Protein AF-A0A956HER8-F1 (afdb_monomer)

Sequence (335 aa):
MSTAMAKREAAAFMARVRHHAHAPGPVPEGRVEQLAYGLALPFLGLRVMLRDPELRSDAILPAACLLAWCALAASFASATGPIDALPLVGPVAGWLLRFFAAMIALAPIPSIVFVRHYARMAAKARNTLGLGPRAPYQRGLGAAFKEAVLKVSAIALGILPLVLLGELLPAVGKAIVGIVGAVWTLHWIAVEALDGARTLAPGDTVKASELREAAAARTVWFGRIYKVEVGGQWAPLLAPVRAFGRLVAWLGRSWSGELEVLEGRPPLAVGFALGVGVLLGIPGLNLLLRPAVTIAAANLLGQLERAEQPPALAEAAATEPDPLARPSEPPAREP

pLDDT: mean 87.26, std 11.37, range [45.44, 98.19]

Foldseek 3Di:
DDPVVVVVVVVVLVVLLVVLLPAQDFQDDDLSSLLSNLQNLLSNLVVLCVPDVVSVVLLVVLLVVQLVVLLVQLVPDDCPDPLNVPPPQPPVNSSVVSSVVSCVVCVVVSCLVCLQSLQVSLQVLCVSNVLDGFAGLDDDSVVSVVLSVLLVVLLCLLCVVLLVVLVVDPPRSVVSNVVVNVVSQLLSLQLVLLVSNDTHDVPDHNVNVQVVLLVVQDQQVSLVVLPDPDDDPCVVVSVVSNVSSVSSSVSCRSSSVSSCLCVVRVSNSNSNSVSLCVQLVDPPCNSSSSSSSNSSSSSVVSSVVVVPDDVVVVVVVVPPPDPPPPPDDDDDDDD

Mean predicted aligned error: 7.92 Å

Radius of gyration: 23.91 Å; Cα contacts (8 Å, |Δi|>4): 372; chains: 1; bounding box: 87×56×67 Å

Structure (mmCIF, N/CA/C/O backbone):
data_AF-A0A956HER8-F1
#
_entry.id   AF-A0A956HER8-F1
#
loop_
_atom_site.group_PDB
_atom_site.id
_atom_site.type_symbol
_atom_site.label_atom_id
_atom_site.label_alt_id
_atom_site.label_comp_id
_atom_site.label_asym_id
_atom_site.label_entity_id
_atom_site.label_seq_id
_atom_site.pdbx_PDB_ins_code
_atom_site.Cartn_x
_atom_site.Cartn_y
_atom_site.Cartn_z
_atom_site.occupancy
_atom_site.B_iso_or_equiv
_atom_site.auth_seq_id
_atom_site.auth_comp_id
_atom_site.auth_asym_id
_atom_site.auth_atom_id
_atom_site.pdbx_PDB_model_num
ATOM 1 N N . MET A 1 1 ? -4.246 -33.633 15.679 1.00 59.38 1 MET A N 1
ATOM 2 C CA . MET A 1 1 ? -5.241 -33.094 14.724 1.00 59.38 1 MET A CA 1
ATOM 3 C C . MET A 1 1 ? -5.053 -33.824 13.399 1.00 59.38 1 MET A C 1
ATOM 5 O O . MET A 1 1 ? -3.935 -33.838 12.904 1.00 59.38 1 MET A O 1
ATOM 9 N N . SER A 1 2 ? -6.068 -34.529 12.888 1.00 87.62 2 SER A N 1
ATOM 10 C CA . SER A 1 2 ? -5.921 -35.355 11.675 1.00 87.62 2 SER A CA 1
ATOM 11 C C . SER A 1 2 ? -5.724 -34.478 10.434 1.00 87.62 2 SER A C 1
ATOM 13 O O . SER A 1 2 ? -6.427 -33.481 10.269 1.00 87.62 2 SER A O 1
ATOM 15 N N . THR A 1 3 ? -4.825 -34.867 9.529 1.00 93.62 3 THR A N 1
ATOM 16 C CA . THR A 1 3 ? -4.579 -34.194 8.239 1.00 93.62 3 THR A CA 1
ATOM 17 C C . THR A 1 3 ? -5.870 -33.963 7.439 1.00 93.62 3 THR A C 1
ATOM 19 O O . THR A 1 3 ? -5.984 -32.980 6.709 1.00 93.62 3 THR A O 1
ATOM 22 N N . ALA A 1 4 ? -6.880 -34.824 7.603 1.00 92.62 4 ALA A N 1
ATOM 23 C CA . ALA A 1 4 ? -8.190 -34.660 6.972 1.00 92.62 4 ALA A CA 1
ATOM 24 C C . ALA A 1 4 ? -8.985 -33.459 7.520 1.00 92.62 4 ALA A C 1
ATOM 26 O O . ALA A 1 4 ? -9.651 -32.768 6.750 1.00 92.62 4 ALA A O 1
ATOM 27 N N . MET A 1 5 ? -8.896 -33.183 8.825 1.00 93.00 5 MET A N 1
ATOM 28 C CA . MET A 1 5 ? -9.559 -32.039 9.463 1.00 93.00 5 MET A CA 1
ATOM 29 C C . MET A 1 5 ? -8.941 -30.722 8.987 1.00 93.00 5 MET A C 1
ATOM 31 O O . MET A 1 5 ? -9.666 -29.852 8.513 1.00 93.00 5 MET A O 1
ATOM 35 N N . ALA A 1 6 ? -7.606 -30.633 8.975 1.00 92.81 6 ALA A N 1
ATOM 36 C CA . ALA A 1 6 ? -6.892 -29.454 8.478 1.00 92.81 6 ALA A CA 1
ATOM 37 C C . ALA A 1 6 ? -7.221 -29.149 7.003 1.00 92.81 6 ALA A C 1
ATOM 39 O O . ALA A 1 6 ? -7.451 -27.998 6.634 1.00 92.81 6 ALA A O 1
ATOM 40 N N . LYS A 1 7 ? -7.320 -30.183 6.151 1.00 94.56 7 LYS A N 1
ATOM 41 C CA . LYS A 1 7 ? -7.735 -30.017 4.747 1.00 94.56 7 LYS A CA 1
ATOM 42 C C . LYS A 1 7 ? -9.164 -29.479 4.614 1.00 94.56 7 LYS A C 1
ATOM 44 O O . LYS A 1 7 ? -9.404 -28.624 3.765 1.00 94.56 7 LYS A O 1
ATOM 49 N N . ARG A 1 8 ? -10.108 -29.956 5.437 1.00 95.69 8 ARG A N 1
ATOM 50 C CA . ARG A 1 8 ? -11.501 -29.472 5.433 1.00 95.69 8 ARG A CA 1
ATOM 51 C C . ARG A 1 8 ? -11.593 -28.010 5.867 1.00 95.69 8 ARG A C 1
ATOM 53 O O . ARG A 1 8 ? -12.282 -27.232 5.215 1.00 95.69 8 ARG A O 1
ATOM 60 N N . GLU A 1 9 ? -10.868 -27.627 6.914 1.00 94.62 9 GLU A N 1
ATOM 61 C CA . GLU A 1 9 ? -10.821 -26.241 7.395 1.00 94.62 9 GLU A CA 1
ATOM 62 C C . GLU A 1 9 ? -10.214 -25.293 6.358 1.00 94.62 9 GLU A C 1
ATOM 64 O O . GLU A 1 9 ? -10.782 -24.232 6.090 1.00 94.62 9 GLU A O 1
ATOM 69 N N . ALA A 1 10 ? -9.116 -25.699 5.715 1.00 94.25 10 ALA A N 1
ATOM 70 C CA . ALA A 1 10 ? -8.497 -24.935 4.637 1.00 94.25 10 ALA A CA 1
ATOM 71 C C . ALA A 1 10 ? -9.447 -24.767 3.438 1.00 94.25 10 ALA A C 1
ATOM 73 O O . ALA A 1 10 ? -9.595 -23.661 2.920 1.00 94.25 10 ALA A O 1
ATOM 74 N N . ALA A 1 11 ? -10.143 -25.832 3.026 1.00 96.06 11 ALA A N 1
ATOM 75 C CA . ALA A 1 11 ? -11.125 -25.764 1.943 1.00 96.06 11 ALA A CA 1
ATOM 76 C C . ALA A 1 11 ? -12.291 -24.820 2.281 1.00 96.06 11 ALA A C 1
ATOM 78 O O . ALA A 1 11 ? -12.675 -23.995 1.451 1.00 96.06 11 ALA A O 1
ATOM 79 N N . ALA A 1 12 ? -12.810 -24.884 3.512 1.00 96.12 12 ALA A N 1
ATOM 80 C CA . ALA A 1 12 ? -13.855 -23.980 3.984 1.00 96.12 12 ALA A CA 1
ATOM 81 C C . ALA A 1 12 ? -13.379 -22.518 4.020 1.00 96.12 12 ALA A C 1
ATOM 83 O O . ALA A 1 12 ? -14.112 -21.617 3.619 1.00 96.12 12 ALA A O 1
ATOM 84 N N . PHE A 1 13 ? -12.138 -22.270 4.447 1.00 95.69 13 PHE A N 1
ATOM 85 C CA . PHE A 1 13 ? -11.547 -20.932 4.426 1.00 95.69 13 PHE A CA 1
ATOM 86 C C . PHE A 1 13 ? -11.407 -20.390 3.000 1.00 95.69 13 PHE A C 1
ATOM 88 O O . PHE A 1 13 ? -11.826 -19.268 2.729 1.00 95.69 13 PHE A O 1
ATOM 95 N N . MET A 1 14 ? -10.914 -21.199 2.061 1.00 97.00 14 MET A N 1
ATOM 96 C CA . MET A 1 14 ? -10.799 -20.787 0.659 1.00 97.00 14 MET A CA 1
ATOM 97 C C . MET A 1 14 ? -12.159 -20.543 -0.003 1.00 97.00 14 MET A C 1
ATOM 99 O O . MET A 1 14 ? -12.272 -19.652 -0.846 1.00 97.00 14 MET A O 1
ATOM 103 N N . ALA A 1 15 ? -13.200 -21.284 0.387 1.00 95.44 15 ALA A N 1
ATOM 104 C CA . ALA A 1 15 ? -14.564 -21.023 -0.065 1.00 95.44 15 ALA A CA 1
ATOM 105 C C . ALA A 1 15 ? -15.062 -19.641 0.398 1.00 95.44 15 ALA A C 1
ATOM 107 O O . ALA A 1 15 ? -15.632 -18.909 -0.410 1.00 95.44 15 ALA A O 1
ATOM 108 N N . ARG A 1 16 ? -14.770 -19.245 1.647 1.00 94.94 16 ARG A N 1
ATOM 109 C CA . ARG A 1 16 ? -15.072 -17.897 2.167 1.00 94.94 16 ARG A CA 1
ATOM 110 C C . ARG A 1 16 ? -14.325 -16.799 1.413 1.00 94.94 16 ARG A C 1
ATOM 112 O O . ARG A 1 16 ? -14.939 -15.834 0.973 1.00 94.94 16 ARG A O 1
ATOM 119 N N . VAL A 1 17 ? -13.017 -16.968 1.197 1.00 95.44 17 VAL A N 1
ATOM 120 C CA . VAL A 1 17 ? -12.202 -16.010 0.424 1.00 95.44 17 VAL A CA 1
ATOM 121 C C . VAL A 1 17 ? -12.775 -15.832 -0.983 1.00 95.44 17 VAL A C 1
ATOM 123 O O . VAL A 1 17 ? -12.953 -14.712 -1.454 1.00 95.44 17 VAL A O 1
ATOM 126 N N . ARG A 1 18 ? -13.120 -16.938 -1.652 1.00 95.44 18 ARG A N 1
ATOM 127 C CA . ARG A 1 18 ? -13.735 -16.896 -2.981 1.00 95.44 18 ARG A CA 1
ATOM 128 C C . ARG A 1 18 ? -15.076 -16.161 -2.957 1.00 95.44 18 ARG A C 1
ATOM 130 O O . ARG A 1 18 ? -15.312 -15.340 -3.836 1.00 95.44 18 ARG A O 1
ATOM 137 N N . HIS A 1 19 ? -15.928 -16.436 -1.971 1.00 94.44 19 HIS A N 1
ATOM 138 C CA . HIS A 1 19 ? -17.225 -15.777 -1.818 1.00 94.44 19 HIS A CA 1
ATOM 139 C C . HIS A 1 19 ? -17.079 -14.248 -1.742 1.00 94.44 19 HIS A C 1
ATOM 141 O O . HIS A 1 19 ? -17.666 -13.542 -2.561 1.00 94.44 19 HIS A O 1
ATOM 147 N N . HIS A 1 20 ? -16.207 -13.747 -0.864 1.00 94.75 20 HIS A N 1
ATOM 148 C CA . HIS A 1 20 ? -15.952 -12.307 -0.709 1.00 94.75 20 HIS A CA 1
ATOM 149 C C . HIS A 1 20 ? -15.274 -11.662 -1.923 1.00 94.75 20 HIS A C 1
ATOM 151 O O . HIS A 1 20 ? -15.448 -10.474 -2.179 1.00 94.75 20 HIS A O 1
ATOM 157 N N . ALA A 1 21 ? -14.534 -12.431 -2.724 1.00 94.31 21 ALA A N 1
ATOM 158 C CA . ALA A 1 21 ? -13.934 -11.926 -3.959 1.00 94.31 21 ALA A CA 1
ATOM 159 C C . ALA A 1 21 ? -14.967 -11.731 -5.092 1.00 94.31 21 ALA A C 1
ATOM 161 O O . ALA A 1 21 ? -14.699 -11.028 -6.072 1.00 94.31 21 ALA A O 1
ATOM 162 N N . HIS A 1 22 ? -16.146 -12.362 -4.999 1.00 91.88 22 HIS A N 1
ATOM 163 C CA . HIS A 1 22 ? -17.157 -12.338 -6.058 1.00 91.88 22 HIS A CA 1
ATOM 164 C C . HIS A 1 22 ? -18.084 -11.128 -6.022 1.00 91.88 22 HIS A C 1
ATOM 166 O O . HIS A 1 22 ? -18.629 -10.780 -7.073 1.00 91.88 22 HIS A O 1
ATOM 172 N N . ALA A 1 23 ? -18.302 -10.498 -4.877 1.00 88.12 23 ALA A N 1
ATOM 173 C CA . ALA A 1 23 ? -19.179 -9.341 -4.784 1.00 88.12 23 ALA A CA 1
ATOM 174 C C . ALA A 1 23 ? -18.743 -8.435 -3.630 1.00 88.12 23 ALA A C 1
ATOM 176 O O . ALA A 1 23 ? -18.328 -8.948 -2.592 1.00 88.12 23 ALA A O 1
ATOM 177 N N . PRO A 1 24 ? -18.835 -7.103 -3.797 1.00 88.12 24 PRO A N 1
ATOM 178 C CA . PRO A 1 24 ? -18.678 -6.199 -2.670 1.00 88.12 24 PRO A CA 1
ATOM 179 C C . PRO A 1 24 ? -19.786 -6.478 -1.647 1.00 88.12 24 PRO A C 1
ATOM 181 O O . PRO A 1 24 ? -20.948 -6.654 -2.010 1.00 88.12 24 PRO A O 1
ATOM 184 N N . GLY A 1 25 ? -19.414 -6.511 -0.373 1.00 88.19 25 GLY A N 1
ATOM 185 C CA . GLY A 1 25 ? -20.321 -6.746 0.744 1.00 88.19 25 GLY A CA 1
ATOM 186 C C . GLY A 1 25 ? -19.876 -5.966 1.981 1.00 88.19 25 GLY A C 1
ATOM 187 O O . GLY A 1 25 ? -18.774 -5.408 1.981 1.00 88.19 25 GLY A O 1
ATOM 188 N N . PRO A 1 26 ? -20.726 -5.892 3.018 1.00 91.81 26 PRO A N 1
ATOM 189 C CA . PRO A 1 26 ? -20.364 -5.252 4.276 1.00 91.81 26 PRO A CA 1
ATOM 190 C C . PRO A 1 26 ? -19.208 -5.998 4.953 1.00 91.81 26 PRO A C 1
ATOM 192 O O . PRO A 1 26 ? -18.975 -7.181 4.698 1.00 91.81 26 PRO A O 1
ATOM 195 N N . VAL A 1 27 ? -18.489 -5.307 5.841 1.00 93.06 27 VAL A N 1
ATOM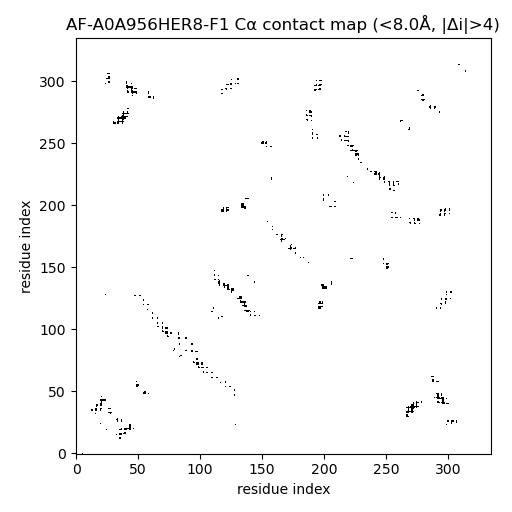 196 C CA . VAL A 1 27 ? -17.426 -5.938 6.633 1.00 93.06 27 VAL A CA 1
ATOM 197 C C . VAL A 1 27 ? -18.058 -6.979 7.563 1.00 93.06 27 VAL A C 1
ATOM 199 O O . VAL A 1 27 ? -18.911 -6.613 8.371 1.00 93.06 27 VAL A O 1
ATOM 202 N N . PRO A 1 28 ? -17.662 -8.259 7.476 1.00 93.88 28 PRO A N 1
ATOM 203 C CA . PRO A 1 28 ? -18.292 -9.301 8.268 1.00 93.88 28 PRO A CA 1
ATOM 204 C C . PRO A 1 28 ? -17.874 -9.252 9.741 1.00 93.88 28 PRO A C 1
ATOM 206 O O . PRO A 1 28 ? -16.806 -8.750 10.114 1.00 93.88 28 PRO A O 1
ATOM 209 N N . GLU A 1 29 ? -18.709 -9.853 10.583 1.00 92.00 29 GLU A N 1
ATOM 210 C CA . GLU A 1 29 ? -18.397 -10.100 11.985 1.00 92.00 29 GLU A CA 1
ATOM 211 C C . GLU A 1 29 ? -17.541 -11.364 12.159 1.00 92.00 29 GLU A C 1
ATOM 213 O O . GLU A 1 29 ? -17.602 -12.309 11.373 1.00 92.00 29 GLU A O 1
ATOM 218 N N . GLY A 1 30 ? -16.739 -11.398 13.224 1.00 94.25 30 GLY A N 1
ATOM 219 C CA . GLY A 1 30 ? -15.907 -12.552 13.570 1.00 94.25 30 GLY A CA 1
ATOM 220 C C . GLY A 1 30 ? -14.503 -12.531 12.955 1.00 94.25 30 GLY A C 1
ATOM 221 O O . GLY A 1 30 ? -14.272 -12.120 11.821 1.00 94.25 30 GLY A O 1
ATOM 222 N N . ARG A 1 31 ? -13.517 -13.007 13.727 1.00 96.38 31 ARG A N 1
ATOM 223 C CA . ARG A 1 31 ? -12.087 -12.873 13.384 1.00 96.38 31 ARG A CA 1
ATOM 224 C C . ARG A 1 31 ? -11.692 -13.622 12.108 1.00 96.38 31 ARG A C 1
ATOM 226 O O . ARG A 1 31 ? -10.945 -13.091 11.294 1.00 96.38 31 ARG A O 1
ATOM 233 N N . VAL A 1 32 ? -12.174 -14.855 11.940 1.00 96.38 32 VAL A N 1
ATOM 234 C CA . VAL A 1 32 ? -11.840 -15.695 10.773 1.00 96.38 32 VAL A CA 1
ATOM 235 C C . VAL A 1 32 ? -12.489 -15.152 9.502 1.00 96.38 32 VAL A C 1
ATOM 237 O O . VAL A 1 32 ? -11.859 -15.156 8.447 1.00 96.38 32 VAL A O 1
ATOM 240 N N . GLU A 1 33 ? -13.720 -14.652 9.611 1.00 96.00 33 GLU A N 1
ATOM 241 C CA . GLU A 1 33 ? -14.447 -14.074 8.482 1.00 96.00 33 GLU A CA 1
ATOM 242 C C . GLU A 1 33 ? -13.808 -12.758 8.037 1.00 96.00 33 GLU A C 1
ATOM 244 O O . GLU A 1 33 ? -13.566 -12.566 6.852 1.00 96.00 33 GLU A O 1
ATOM 249 N N . GLN A 1 34 ? -13.418 -11.899 8.985 1.00 96.69 34 GLN A N 1
ATOM 250 C CA . GLN A 1 34 ? -12.659 -10.678 8.706 1.00 96.69 34 GLN A CA 1
ATOM 251 C C . GLN A 1 34 ? -11.316 -10.962 8.032 1.00 96.69 34 GLN A C 1
ATOM 253 O O . GLN A 1 34 ? -10.951 -10.264 7.088 1.00 96.69 34 GLN A O 1
ATOM 258 N N . LEU A 1 35 ? -10.597 -11.998 8.477 1.00 98.00 35 LEU A N 1
ATOM 259 C CA . LEU A 1 35 ? -9.355 -12.430 7.837 1.00 98.00 35 LEU A CA 1
ATOM 260 C C . LEU A 1 35 ? -9.599 -12.875 6.387 1.00 98.00 35 LEU A C 1
ATOM 262 O O . LEU A 1 35 ? -8.878 -12.447 5.485 1.00 98.00 35 LEU A O 1
ATOM 266 N N . ALA A 1 36 ? -10.617 -13.708 6.152 1.00 97.69 36 ALA A N 1
ATOM 267 C CA . ALA A 1 36 ? -10.972 -14.188 4.816 1.00 97.69 36 ALA A CA 1
ATOM 268 C C . ALA A 1 36 ? -11.437 -13.047 3.898 1.00 97.69 36 ALA A C 1
ATOM 270 O O . ALA A 1 36 ? -11.021 -12.978 2.743 1.00 97.69 36 ALA A O 1
ATOM 271 N N . TYR A 1 37 ? -12.260 -12.138 4.422 1.00 97.75 37 TYR A N 1
ATOM 272 C CA . TYR A 1 37 ? -12.735 -10.950 3.723 1.00 97.75 37 TYR A CA 1
ATOM 273 C C . TYR A 1 37 ? -11.572 -10.029 3.351 1.00 97.75 37 TYR A C 1
ATOM 275 O O . TYR A 1 37 ? -11.422 -9.681 2.183 1.00 97.75 37 TYR A O 1
ATOM 283 N N . GLY A 1 38 ? -10.685 -9.718 4.303 1.00 97.50 38 GLY A N 1
ATOM 284 C CA . GLY A 1 38 ? -9.470 -8.947 4.047 1.00 97.50 38 GLY A CA 1
ATOM 285 C C . GLY A 1 38 ? -8.634 -9.561 2.925 1.00 97.50 38 GLY A C 1
ATOM 286 O O . GLY A 1 38 ? -8.288 -8.875 1.967 1.00 97.50 38 GLY A O 1
ATOM 287 N N . LEU A 1 39 ? -8.384 -10.871 2.998 1.00 98.06 39 LEU A N 1
ATOM 288 C CA . LEU A 1 39 ? -7.618 -11.609 1.991 1.00 98.06 39 LEU A CA 1
ATOM 289 C C . LEU A 1 39 ? -8.267 -11.572 0.600 1.00 98.06 39 LEU A C 1
ATOM 291 O O . LEU A 1 39 ? -7.561 -11.556 -0.406 1.00 98.06 39 LEU A O 1
ATOM 295 N N . ALA A 1 40 ? -9.597 -11.538 0.535 1.00 97.88 40 ALA A N 1
ATOM 296 C CA . ALA A 1 40 ? -10.362 -11.520 -0.707 1.00 97.88 40 ALA A CA 1
ATOM 297 C C . ALA A 1 40 ? -10.402 -10.149 -1.400 1.00 97.88 40 ALA A C 1
ATOM 299 O O . ALA A 1 40 ? -10.513 -10.085 -2.627 1.00 97.88 40 ALA A O 1
ATOM 300 N N . LEU A 1 41 ? -10.308 -9.054 -0.641 1.00 97.75 41 LEU A N 1
ATOM 301 C CA . LEU A 1 41 ? -10.501 -7.691 -1.144 1.00 97.75 41 LEU A CA 1
ATOM 302 C C . LEU A 1 41 ? -9.606 -7.325 -2.344 1.00 97.75 41 LEU A C 1
ATOM 304 O O . LEU A 1 41 ? -10.136 -6.784 -3.316 1.00 97.75 41 LEU A O 1
ATOM 308 N N . PRO A 1 42 ? -8.293 -7.622 -2.365 1.00 97.75 42 PRO A N 1
ATOM 309 C CA . PRO A 1 42 ? -7.445 -7.315 -3.523 1.00 97.75 42 PRO A CA 1
ATOM 310 C C . PRO A 1 42 ? -7.880 -8.049 -4.798 1.00 97.75 42 PRO A C 1
ATOM 312 O O . PRO A 1 42 ? -7.817 -7.485 -5.891 1.00 97.75 42 PRO A O 1
ATOM 315 N N . PHE A 1 43 ? -8.403 -9.272 -4.668 1.00 97.38 43 PHE A N 1
ATOM 316 C CA . PHE A 1 43 ? -8.960 -10.027 -5.793 1.00 97.38 43 PHE A CA 1
ATOM 317 C C . PHE A 1 43 ? -10.298 -9.452 -6.265 1.00 97.38 43 PHE A C 1
ATOM 319 O O . PHE A 1 43 ? -10.541 -9.390 -7.472 1.00 97.38 43 PHE A O 1
ATOM 326 N N . LEU A 1 44 ? -11.144 -8.978 -5.341 1.00 97.06 44 LEU A N 1
ATOM 327 C CA . LEU A 1 44 ? -12.344 -8.213 -5.686 1.00 97.06 44 LEU A CA 1
ATOM 328 C C . LEU A 1 44 ? -11.967 -6.951 -6.474 1.00 97.06 44 LEU A C 1
ATOM 330 O O . LEU A 1 44 ? -12.537 -6.708 -7.538 1.00 97.06 44 LEU A O 1
ATOM 334 N N . GLY A 1 45 ? -10.985 -6.184 -5.990 1.00 97.12 45 GLY A N 1
ATOM 335 C CA . GLY A 1 45 ? -10.489 -4.977 -6.651 1.00 97.12 45 GLY A CA 1
ATOM 336 C C . GLY A 1 45 ? -9.963 -5.258 -8.057 1.00 97.12 45 GLY A C 1
ATOM 337 O O . GLY A 1 45 ? -10.340 -4.567 -9.002 1.00 97.12 45 GLY A O 1
ATOM 338 N N . LEU A 1 46 ? -9.192 -6.337 -8.226 1.00 97.00 46 LEU A N 1
ATOM 339 C CA . LEU A 1 46 ? -8.734 -6.802 -9.538 1.00 97.00 46 LEU A CA 1
ATOM 340 C C . LEU A 1 46 ? -9.914 -7.133 -10.453 1.00 97.00 46 LEU A C 1
ATOM 342 O O . LEU A 1 46 ? -9.944 -6.724 -11.611 1.00 97.00 46 LEU A O 1
ATOM 346 N N . ARG A 1 47 ? -10.915 -7.851 -9.944 1.00 97.06 47 ARG A N 1
ATOM 347 C CA . ARG A 1 47 ? -12.085 -8.229 -10.736 1.00 97.06 47 ARG A CA 1
ATOM 348 C C . ARG A 1 47 ? -12.892 -7.013 -11.182 1.00 97.06 47 ARG A C 1
ATOM 350 O O . ARG A 1 47 ? -13.341 -6.981 -12.324 1.00 97.06 47 ARG A O 1
ATOM 357 N N . VAL A 1 48 ? -13.095 -6.043 -10.294 1.00 96.56 48 VAL A N 1
ATOM 358 C CA . VAL A 1 48 ? -13.793 -4.788 -10.607 1.00 96.56 48 VAL A CA 1
ATOM 359 C C . VAL A 1 48 ? -13.017 -4.016 -11.670 1.00 96.56 48 VAL A C 1
ATOM 361 O O . VAL A 1 48 ? -13.594 -3.673 -12.695 1.00 96.56 48 VAL A O 1
ATOM 364 N N . MET A 1 49 ? -11.701 -3.865 -11.495 1.00 96.75 49 MET A N 1
ATOM 365 C CA . MET A 1 49 ? -10.817 -3.231 -12.476 1.00 96.75 49 MET A CA 1
ATOM 366 C C . MET A 1 49 ? -10.893 -3.889 -13.856 1.00 96.75 49 MET A C 1
ATOM 368 O O . MET A 1 49 ? -10.885 -3.199 -14.864 1.00 96.75 49 MET A O 1
ATOM 372 N N . LEU A 1 50 ? -10.947 -5.222 -13.927 1.00 96.38 50 LEU A N 1
ATOM 373 C CA . LEU A 1 50 ? -10.991 -5.940 -15.204 1.00 96.38 50 LEU A CA 1
ATOM 374 C C . LEU A 1 50 ? -12.356 -5.859 -15.900 1.00 96.38 50 LEU A C 1
ATOM 376 O O . LEU A 1 50 ? -12.411 -5.944 -17.129 1.00 96.38 50 LEU A O 1
ATOM 380 N N . ARG A 1 51 ? -13.442 -5.736 -15.126 1.00 96.75 51 ARG A N 1
ATOM 381 C CA . ARG A 1 51 ? -14.821 -5.668 -15.631 1.00 96.75 51 ARG A CA 1
ATOM 382 C C . ARG A 1 51 ? -15.219 -4.271 -16.079 1.00 96.75 51 ARG A C 1
ATOM 384 O O . ARG A 1 51 ? -15.971 -4.153 -17.040 1.00 96.75 51 ARG A O 1
ATOM 391 N N . ASP A 1 52 ? -14.729 -3.250 -15.393 1.00 97.00 52 ASP A N 1
ATOM 392 C CA . ASP A 1 52 ? -15.007 -1.863 -15.728 1.00 97.00 52 ASP A CA 1
ATOM 393 C C . ASP A 1 52 ? -13.969 -1.363 -16.756 1.00 97.00 52 ASP A C 1
ATOM 395 O O . ASP A 1 52 ? -12.784 -1.242 -16.429 1.00 97.00 52 ASP A O 1
ATOM 399 N N . PRO A 1 53 ? -14.366 -1.103 -18.018 1.00 95.94 53 PRO A N 1
ATOM 400 C CA . PRO A 1 53 ? -13.426 -0.717 -19.074 1.00 95.94 53 PRO A CA 1
ATOM 401 C C . PRO A 1 53 ? -12.728 0.613 -18.780 1.00 95.94 53 PRO A C 1
ATOM 403 O O . PRO A 1 53 ? -11.610 0.844 -19.240 1.00 95.94 53 PRO A O 1
ATOM 406 N N . GLU A 1 54 ? -13.389 1.454 -18.004 1.00 95.25 54 GLU A N 1
ATOM 407 C CA . GLU A 1 54 ? -13.040 2.819 -17.688 1.00 95.25 54 GLU A CA 1
ATOM 408 C C . GLU A 1 54 ? -12.011 2.861 -16.541 1.00 95.25 54 GLU A C 1
ATOM 410 O O . GLU A 1 54 ? -11.018 3.585 -16.619 1.00 95.25 54 GLU A O 1
ATOM 415 N N . LEU A 1 55 ? -12.177 2.028 -15.508 1.00 95.94 55 LEU A N 1
ATOM 416 C CA . LEU A 1 55 ? -11.140 1.780 -14.496 1.00 95.94 55 LEU A CA 1
ATOM 417 C C . LEU A 1 55 ? -9.940 1.039 -15.089 1.00 95.94 55 LEU A C 1
ATOM 419 O O . LEU A 1 55 ? -8.800 1.312 -14.718 1.00 95.94 55 LEU A O 1
ATOM 423 N N . ARG A 1 56 ? -10.173 0.117 -16.028 1.00 96.56 56 ARG A N 1
ATOM 424 C CA . ARG A 1 56 ? -9.100 -0.611 -16.713 1.00 96.56 56 ARG A CA 1
ATOM 425 C C . ARG A 1 56 ? -8.196 0.323 -17.511 1.00 96.56 56 ARG A C 1
ATOM 427 O O . ARG A 1 56 ? -6.977 0.191 -17.427 1.00 96.56 56 ARG A O 1
ATOM 434 N N . SER A 1 57 ? -8.764 1.257 -18.276 1.00 94.94 57 SER A N 1
ATOM 435 C CA . SER A 1 57 ? -7.969 2.252 -19.006 1.00 94.94 57 SER A CA 1
ATOM 436 C C . SER A 1 57 ? -7.174 3.143 -18.056 1.00 94.94 57 SER A C 1
ATOM 438 O O . SER A 1 57 ? -5.988 3.380 -18.291 1.00 94.94 57 SER A O 1
ATOM 440 N N . ASP A 1 58 ? -7.791 3.561 -16.946 1.00 94.19 58 ASP A N 1
ATOM 441 C CA . ASP A 1 58 ? -7.122 4.367 -15.924 1.00 94.19 58 ASP A CA 1
ATOM 442 C C . ASP A 1 58 ? -5.971 3.591 -15.256 1.00 94.19 58 ASP A C 1
ATOM 444 O O . ASP A 1 58 ? -4.917 4.164 -14.986 1.00 94.19 58 ASP A O 1
ATOM 448 N N . ALA A 1 59 ? -6.120 2.283 -15.047 1.00 93.94 59 ALA A N 1
ATOM 449 C CA . ALA A 1 59 ? -5.093 1.429 -14.456 1.00 93.94 59 ALA A CA 1
ATOM 450 C C . ALA A 1 59 ? -3.888 1.181 -15.382 1.00 93.94 59 ALA A C 1
ATOM 452 O O . ALA A 1 59 ? -2.746 1.148 -14.919 1.00 93.94 59 ALA A O 1
ATOM 453 N N . ILE A 1 60 ? -4.122 0.999 -16.687 1.00 94.69 60 ILE A N 1
ATOM 454 C CA . ILE A 1 60 ? -3.067 0.655 -17.655 1.00 94.69 60 ILE A CA 1
ATOM 455 C C . ILE A 1 60 ? -2.135 1.841 -17.914 1.00 94.69 60 ILE A C 1
ATOM 457 O O . ILE A 1 60 ? -0.931 1.640 -18.073 1.00 94.69 60 ILE A O 1
ATOM 461 N N . LEU A 1 61 ? -2.662 3.067 -17.942 1.00 93.69 61 LEU A N 1
ATOM 462 C CA . LEU A 1 61 ? -1.910 4.245 -18.374 1.00 93.69 61 LEU A CA 1
ATOM 463 C C . LEU A 1 61 ? -0.615 4.487 -17.561 1.00 93.69 61 LEU A C 1
ATOM 465 O O . LEU A 1 61 ? 0.449 4.554 -18.181 1.00 93.69 61 LEU A O 1
ATOM 469 N N . PRO A 1 62 ? -0.625 4.564 -16.212 1.00 92.19 62 PRO A N 1
ATOM 470 C CA . PRO A 1 62 ? 0.606 4.760 -15.440 1.00 92.19 62 PRO A CA 1
ATOM 471 C C . PRO A 1 62 ? 1.629 3.636 -15.638 1.00 92.19 62 PRO A C 1
ATOM 473 O O . PRO A 1 62 ? 2.830 3.896 -15.729 1.00 92.19 62 PRO A O 1
ATOM 476 N N . ALA A 1 63 ? 1.155 2.390 -15.724 1.00 92.38 63 ALA A N 1
ATOM 477 C CA . ALA A 1 63 ? 2.012 1.229 -15.921 1.00 92.38 63 ALA A CA 1
ATOM 478 C C . ALA A 1 63 ? 2.666 1.249 -17.309 1.00 92.38 63 ALA A C 1
ATOM 480 O O . ALA A 1 63 ? 3.877 1.071 -17.410 1.00 92.38 63 ALA A O 1
ATOM 481 N N . ALA A 1 64 ? 1.899 1.535 -18.363 1.00 93.25 64 ALA A N 1
ATOM 482 C CA . ALA A 1 64 ? 2.408 1.655 -19.725 1.00 93.25 64 ALA A CA 1
ATOM 483 C C . ALA A 1 64 ? 3.458 2.771 -19.843 1.00 93.25 64 ALA A C 1
ATOM 485 O O . ALA A 1 64 ? 4.528 2.542 -20.407 1.00 93.25 64 ALA A O 1
ATOM 486 N N . CYS A 1 65 ? 3.201 3.943 -19.252 1.00 94.00 65 CYS A N 1
ATOM 487 C CA . CYS A 1 65 ? 4.158 5.050 -19.231 1.00 94.00 65 CYS A CA 1
ATOM 488 C C . CYS A 1 65 ? 5.471 4.670 -18.534 1.00 94.00 65 CYS A C 1
ATOM 490 O O . CYS A 1 65 ? 6.547 4.967 -19.051 1.00 94.00 65 CYS A O 1
ATOM 492 N N . LEU A 1 66 ? 5.402 3.993 -17.381 1.00 91.62 66 LEU A N 1
ATOM 493 C CA . LEU A 1 66 ? 6.604 3.552 -16.676 1.00 91.62 66 LEU A CA 1
ATOM 494 C C . LEU A 1 66 ? 7.377 2.505 -17.480 1.00 91.62 66 LEU A C 1
ATOM 496 O O . LEU A 1 66 ? 8.588 2.636 -17.625 1.00 91.62 66 LEU A O 1
ATOM 500 N N . LEU A 1 67 ? 6.694 1.491 -18.020 1.00 92.62 67 LEU A N 1
ATOM 501 C CA . LEU A 1 67 ? 7.326 0.446 -18.828 1.00 92.62 67 LEU A CA 1
ATOM 502 C C . LEU A 1 67 ? 8.019 1.047 -20.056 1.00 92.62 67 LEU A C 1
ATOM 504 O O . LEU A 1 67 ? 9.156 0.683 -20.347 1.00 92.62 67 LEU A O 1
ATOM 508 N N . ALA A 1 68 ? 7.386 2.011 -20.728 1.00 94.56 68 ALA A N 1
ATOM 509 C CA . ALA A 1 68 ? 8.002 2.737 -21.834 1.00 94.56 68 ALA A CA 1
ATOM 510 C C . ALA A 1 68 ? 9.266 3.488 -21.383 1.00 94.56 68 ALA A C 1
ATOM 512 O O . ALA A 1 68 ? 10.303 3.397 -22.037 1.00 94.56 68 ALA A O 1
ATOM 513 N N . TRP A 1 69 ? 9.221 4.170 -20.236 1.00 93.94 69 TRP A N 1
ATOM 514 C CA . TRP A 1 69 ? 10.382 4.892 -19.712 1.00 93.94 69 TRP A CA 1
ATOM 515 C C . TRP A 1 69 ? 11.529 3.959 -19.305 1.00 93.94 69 TRP A C 1
ATOM 517 O O . TRP A 1 69 ? 12.685 4.231 -19.619 1.00 93.94 69 TRP A O 1
ATOM 527 N N . CYS A 1 70 ? 11.224 2.824 -18.673 1.00 93.38 70 CYS A N 1
ATOM 528 C CA . CYS A 1 70 ? 12.210 1.796 -18.345 1.00 93.38 70 CYS A CA 1
ATOM 529 C C . CYS A 1 70 ? 12.839 1.191 -19.608 1.00 93.38 70 CYS A C 1
ATOM 531 O O . CYS A 1 70 ? 14.049 0.976 -19.640 1.00 93.38 70 CYS A O 1
ATOM 533 N N . ALA A 1 71 ? 12.046 0.954 -20.659 1.00 94.44 71 ALA A N 1
ATOM 534 C CA . ALA A 1 71 ? 12.535 0.452 -21.943 1.00 94.44 71 ALA A CA 1
ATOM 535 C C . ALA A 1 71 ? 13.466 1.459 -22.628 1.00 94.44 71 ALA A C 1
ATOM 537 O O . ALA A 1 71 ? 14.528 1.076 -23.124 1.00 94.44 71 ALA A O 1
ATOM 538 N N . LEU A 1 72 ? 13.116 2.748 -22.605 1.00 94.94 72 LEU A N 1
ATOM 539 C CA . LEU A 1 72 ? 13.981 3.818 -23.101 1.00 94.94 72 LEU A CA 1
ATOM 540 C C . LEU A 1 72 ? 15.284 3.881 -22.294 1.00 94.94 72 LEU A C 1
ATOM 542 O O . LEU A 1 72 ? 16.362 3.808 -22.878 1.00 94.94 72 LEU A O 1
ATOM 546 N N . ALA A 1 73 ? 15.206 3.920 -20.962 1.00 92.38 73 ALA A N 1
ATOM 547 C CA . ALA A 1 73 ? 16.380 3.956 -20.089 1.00 92.38 73 ALA A CA 1
ATOM 548 C C . ALA A 1 73 ? 17.324 2.764 -20.327 1.00 92.38 73 ALA A C 1
ATOM 550 O O . ALA A 1 73 ? 18.533 2.949 -20.433 1.00 92.38 73 ALA A O 1
ATOM 551 N N . ALA A 1 74 ? 16.783 1.553 -20.481 1.00 92.56 74 ALA A N 1
ATOM 552 C CA . ALA A 1 74 ? 17.567 0.353 -20.772 1.00 92.56 74 ALA A CA 1
ATOM 553 C C . ALA A 1 74 ? 18.242 0.378 -22.152 1.00 92.56 74 ALA A C 1
ATOM 555 O O . ALA A 1 74 ? 19.299 -0.232 -22.324 1.00 92.56 74 ALA A O 1
ATOM 556 N N . SER A 1 75 ? 17.633 1.074 -23.117 1.00 93.25 75 SER A N 1
ATOM 557 C CA . SER A 1 75 ? 18.140 1.211 -24.488 1.00 93.25 75 SER A CA 1
ATOM 558 C C . SER A 1 75 ? 19.242 2.266 -24.607 1.00 93.25 75 SER A C 1
ATOM 560 O O . SER A 1 75 ? 20.124 2.121 -25.447 1.00 93.25 75 SER A O 1
ATOM 562 N N . PHE A 1 76 ? 19.217 3.300 -23.760 1.00 90.94 76 PHE A N 1
ATOM 563 C CA . PHE A 1 76 ? 20.239 4.356 -23.725 1.00 90.94 76 PHE A CA 1
ATOM 564 C C . PHE A 1 76 ? 21.342 4.125 -22.688 1.00 90.94 76 PHE A C 1
ATOM 566 O O . PHE A 1 76 ? 22.350 4.829 -22.696 1.00 90.94 76 PHE A O 1
ATOM 573 N N . ALA A 1 77 ? 21.171 3.164 -21.783 1.00 86.31 77 ALA A N 1
ATOM 574 C CA . ALA A 1 77 ? 22.186 2.828 -20.799 1.00 86.31 77 ALA A CA 1
ATOM 575 C C . ALA A 1 77 ? 23.417 2.204 -21.479 1.00 86.31 77 ALA A C 1
ATOM 577 O O . ALA A 1 77 ? 23.330 1.162 -22.131 1.00 86.31 77 ALA A O 1
ATOM 578 N N . SER A 1 78 ? 24.568 2.856 -21.309 1.00 75.75 78 SER A N 1
ATOM 579 C CA . SER A 1 78 ? 25.855 2.425 -21.855 1.00 75.75 78 SER A CA 1
ATOM 580 C C . SER A 1 78 ? 26.212 1.009 -21.398 1.00 75.75 78 SER A C 1
ATOM 582 O O . SER A 1 78 ? 26.080 0.684 -20.218 1.00 75.75 78 SER A O 1
ATOM 584 N N . ALA A 1 79 ? 26.730 0.187 -22.316 1.00 67.50 79 ALA A N 1
ATOM 585 C CA . ALA A 1 79 ? 27.115 -1.209 -22.076 1.00 67.50 79 ALA A CA 1
ATOM 586 C C . ALA A 1 79 ? 28.432 -1.370 -21.279 1.00 67.50 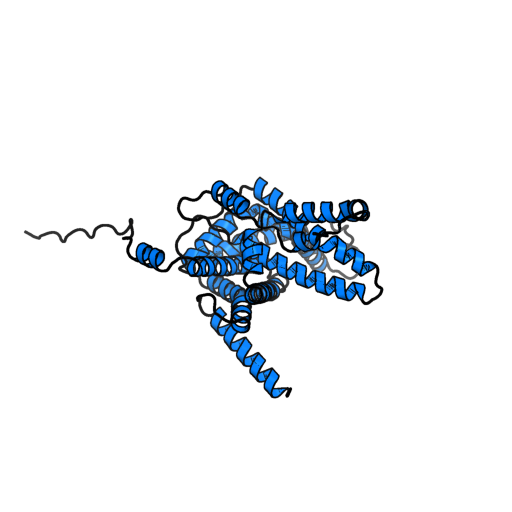79 ALA A C 1
ATOM 588 O O . ALA A 1 79 ? 29.241 -2.250 -21.558 1.00 67.50 79 ALA A O 1
ATOM 589 N N . THR A 1 80 ? 28.694 -0.472 -20.330 1.00 65.44 80 THR A N 1
ATOM 590 C CA . THR A 1 80 ? 29.925 -0.426 -19.523 1.00 65.44 80 THR A CA 1
ATOM 591 C C . THR A 1 80 ? 29.666 -0.723 -18.045 1.00 65.44 80 THR A C 1
ATOM 593 O O . THR A 1 80 ? 30.534 -0.506 -17.201 1.00 65.44 80 THR A O 1
ATOM 596 N N . GLY A 1 81 ? 28.463 -1.198 -17.708 1.00 69.00 81 GLY A N 1
ATOM 597 C CA . GLY A 1 81 ? 28.067 -1.479 -16.334 1.00 69.00 81 GLY A CA 1
ATOM 598 C C . GLY A 1 81 ? 28.513 -2.861 -15.834 1.00 69.00 81 GLY A C 1
ATOM 599 O O . GLY A 1 81 ? 28.792 -3.758 -16.627 1.00 69.00 81 GLY A O 1
ATOM 600 N N . PRO A 1 82 ? 28.488 -3.092 -14.508 1.00 69.88 82 PRO A N 1
ATOM 601 C CA . PRO A 1 82 ? 28.801 -4.393 -13.903 1.00 69.88 82 PRO A CA 1
ATOM 602 C C . PRO A 1 82 ? 27.878 -5.530 -14.377 1.00 69.88 82 PRO A C 1
ATOM 604 O O . PRO A 1 82 ? 28.254 -6.694 -14.308 1.00 69.88 82 PRO A O 1
ATOM 607 N N . ILE A 1 83 ? 26.688 -5.194 -14.887 1.00 69.00 83 ILE A N 1
ATOM 608 C CA . ILE A 1 83 ? 25.736 -6.137 -15.494 1.00 69.00 83 ILE A CA 1
ATOM 609 C C . ILE A 1 83 ? 26.280 -6.703 -16.817 1.00 69.00 83 ILE A C 1
ATOM 611 O O . ILE A 1 83 ? 26.092 -7.883 -17.100 1.00 69.00 83 ILE A O 1
ATOM 615 N N . ASP A 1 84 ? 26.980 -5.879 -17.600 1.00 67.06 84 ASP A N 1
ATOM 616 C CA . ASP A 1 84 ? 27.547 -6.243 -18.905 1.00 67.06 84 ASP A CA 1
ATOM 617 C C . ASP A 1 84 ? 28.911 -6.940 -18.782 1.00 67.06 84 ASP A C 1
ATOM 619 O O . ASP A 1 84 ? 29.385 -7.565 -19.725 1.00 67.06 84 ASP A O 1
ATOM 623 N N . ALA A 1 85 ? 29.529 -6.880 -17.598 1.00 69.38 85 ALA A N 1
ATOM 624 C CA . ALA A 1 85 ? 30.770 -7.583 -17.289 1.00 69.38 85 ALA A CA 1
ATOM 625 C C . ALA A 1 85 ? 30.574 -9.097 -17.070 1.00 69.38 85 ALA A C 1
ATOM 627 O O . ALA A 1 85 ? 31.560 -9.819 -16.926 1.00 69.38 85 ALA A O 1
ATOM 628 N N . LEU A 1 86 ? 29.329 -9.596 -17.034 1.00 77.25 86 LEU A N 1
ATOM 629 C CA . LEU A 1 86 ? 29.064 -11.031 -16.962 1.00 77.25 86 LEU A CA 1
ATOM 630 C C . LEU A 1 86 ? 29.296 -11.688 -18.339 1.00 77.25 86 LEU A C 1
ATOM 632 O O . LEU A 1 86 ? 28.498 -11.479 -19.255 1.00 77.25 86 LEU A O 1
ATOM 636 N N . PRO A 1 87 ? 30.309 -12.564 -18.487 1.00 62.84 87 PRO A N 1
ATOM 637 C CA . PRO A 1 87 ? 30.757 -13.097 -19.782 1.00 62.84 87 PRO A CA 1
ATOM 638 C C . PRO A 1 87 ? 29.762 -14.046 -20.482 1.00 62.84 87 PRO A C 1
ATOM 640 O O . PRO A 1 87 ? 30.053 -14.551 -21.561 1.00 62.84 87 PRO A O 1
ATOM 643 N N . LEU A 1 88 ? 28.593 -14.305 -19.885 1.00 71.62 88 LEU A N 1
ATOM 644 C CA . LEU A 1 88 ? 27.569 -15.243 -20.369 1.00 71.62 88 LEU A CA 1
ATOM 645 C C . LEU A 1 88 ? 26.251 -14.563 -20.782 1.00 71.62 88 LEU A C 1
ATOM 647 O O . LEU A 1 88 ? 25.296 -15.242 -21.158 1.00 71.62 88 LEU A O 1
ATOM 651 N N . VAL A 1 89 ? 26.160 -13.234 -20.695 1.00 77.31 89 VAL A N 1
ATOM 652 C CA . VAL A 1 89 ? 24.905 -12.506 -20.907 1.00 77.31 89 VAL A CA 1
ATOM 653 C C . VAL A 1 89 ? 24.880 -11.935 -22.326 1.00 77.31 89 VAL A C 1
ATOM 655 O O . VAL A 1 89 ? 25.549 -10.955 -22.631 1.00 77.31 89 VAL A O 1
ATOM 658 N N . GLY A 1 90 ? 24.096 -12.553 -23.215 1.00 83.44 90 GLY A N 1
ATOM 659 C CA . GLY A 1 90 ? 23.868 -12.021 -24.563 1.00 83.44 90 GL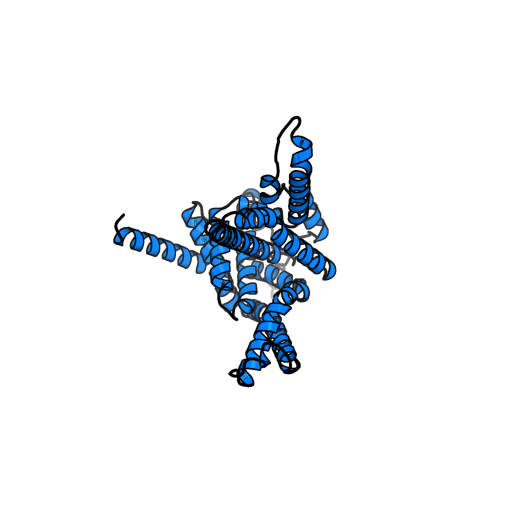Y A CA 1
ATOM 660 C C . GLY A 1 90 ? 23.189 -10.637 -24.551 1.00 83.44 90 GLY A C 1
ATOM 661 O O . GLY A 1 90 ? 22.598 -10.244 -23.542 1.00 83.44 90 GLY A O 1
ATOM 662 N N . PRO A 1 91 ? 23.188 -9.903 -25.680 1.00 84.06 91 PRO A N 1
ATOM 663 C CA . PRO A 1 91 ? 22.730 -8.508 -25.742 1.00 84.06 91 PRO A CA 1
ATOM 664 C C . PRO A 1 91 ? 21.278 -8.313 -25.272 1.00 84.06 91 PRO A C 1
ATOM 666 O O . PRO A 1 91 ? 20.968 -7.340 -24.586 1.00 84.06 91 PRO A O 1
ATOM 669 N N . VAL A 1 92 ? 20.395 -9.269 -25.581 1.00 88.19 92 VAL A N 1
ATOM 670 C CA . VAL A 1 92 ? 18.988 -9.252 -25.144 1.00 88.19 92 VAL A CA 1
ATOM 671 C C . VAL A 1 92 ? 18.871 -9.418 -23.629 1.00 88.19 92 VAL A C 1
ATOM 673 O O . VAL A 1 92 ? 18.118 -8.695 -22.981 1.00 88.19 92 VAL A O 1
ATOM 676 N N . ALA A 1 93 ? 19.633 -10.345 -23.047 1.00 88.56 93 ALA A N 1
ATOM 677 C CA . ALA A 1 93 ? 19.619 -10.580 -21.608 1.00 88.56 93 ALA A CA 1
ATOM 678 C C . ALA A 1 93 ? 20.203 -9.379 -20.841 1.00 88.56 93 ALA A C 1
ATOM 680 O O . ALA A 1 93 ? 19.643 -8.984 -19.820 1.00 88.56 93 ALA A O 1
ATOM 681 N N . GLY A 1 94 ? 21.249 -8.734 -21.370 1.00 86.94 94 GLY A N 1
ATOM 682 C CA . GLY A 1 94 ? 21.818 -7.511 -20.795 1.00 86.94 94 GLY A CA 1
ATOM 683 C C . GLY A 1 94 ? 20.819 -6.352 -20.813 1.00 86.94 94 GLY A C 1
ATOM 684 O O . GLY A 1 94 ? 20.621 -5.681 -19.800 1.00 86.94 94 GLY A O 1
ATOM 685 N N . TRP A 1 95 ? 20.102 -6.170 -21.928 1.00 90.81 95 TRP A N 1
ATOM 686 C CA . TRP A 1 95 ? 19.017 -5.189 -22.015 1.00 90.81 95 TRP A CA 1
ATOM 687 C C . TRP A 1 95 ? 17.891 -5.475 -21.014 1.00 90.81 95 TRP A C 1
ATOM 689 O O . TRP A 1 95 ? 17.468 -4.562 -20.309 1.00 90.81 95 TRP A O 1
ATOM 699 N N . LEU A 1 96 ? 17.450 -6.733 -20.886 1.00 91.00 96 LEU A N 1
ATOM 700 C CA . LEU A 1 96 ? 16.418 -7.123 -19.917 1.00 91.00 96 LEU A CA 1
ATOM 701 C C . LEU A 1 96 ? 16.853 -6.841 -18.474 1.00 91.00 96 LEU A C 1
ATOM 703 O O . LEU A 1 96 ? 16.068 -6.308 -17.693 1.00 91.00 96 LEU A O 1
ATOM 707 N N . LEU A 1 97 ? 18.101 -7.144 -18.115 1.00 89.69 97 LEU A N 1
ATOM 708 C CA . LEU A 1 97 ? 18.632 -6.840 -16.785 1.00 89.69 97 LEU A CA 1
ATOM 709 C C . LEU A 1 97 ? 18.649 -5.330 -16.517 1.00 89.69 97 LEU A C 1
ATOM 711 O O . LEU A 1 97 ? 18.221 -4.902 -15.445 1.00 89.69 97 LEU A O 1
ATOM 715 N N . ARG A 1 98 ? 19.057 -4.510 -17.495 1.00 90.00 98 ARG A N 1
ATOM 716 C CA . ARG A 1 98 ? 18.985 -3.041 -17.397 1.00 90.00 98 ARG A CA 1
ATOM 717 C C . ARG A 1 98 ? 17.548 -2.537 -17.282 1.00 90.00 98 ARG A C 1
ATOM 719 O O . ARG A 1 98 ? 17.283 -1.639 -16.488 1.00 90.00 98 ARG A O 1
ATOM 726 N N . PHE A 1 99 ? 16.618 -3.133 -18.021 1.00 91.75 99 PHE A N 1
ATOM 727 C CA . PHE A 1 99 ? 15.192 -2.823 -17.952 1.00 91.75 99 PHE A CA 1
ATOM 728 C C . PHE A 1 99 ? 14.615 -3.096 -16.561 1.00 91.75 99 PHE A C 1
ATOM 730 O O . PHE A 1 99 ? 13.996 -2.212 -15.969 1.00 91.75 99 PHE A O 1
ATOM 737 N N . PHE A 1 100 ? 14.871 -4.276 -15.993 1.00 90.12 100 PHE A N 1
ATOM 738 C CA . PHE A 1 100 ? 14.433 -4.603 -14.636 1.00 90.12 100 PHE A CA 1
ATOM 739 C C . PHE A 1 100 ? 15.129 -3.741 -13.577 1.00 90.12 100 PHE A C 1
ATOM 741 O O . PHE A 1 100 ? 14.475 -3.298 -12.633 1.00 90.12 100 PHE A O 1
ATOM 748 N N . ALA A 1 101 ? 16.418 -3.436 -13.746 1.00 89.62 101 ALA A N 1
ATOM 749 C CA . ALA A 1 101 ? 17.127 -2.508 -12.868 1.00 89.62 101 ALA A CA 1
ATOM 750 C C . ALA A 1 101 ? 16.492 -1.107 -12.902 1.00 89.62 101 ALA A C 1
ATOM 752 O O . ALA A 1 101 ? 16.246 -0.520 -11.848 1.00 89.62 101 ALA A O 1
ATOM 753 N N . ALA A 1 102 ? 16.143 -0.600 -14.090 1.00 91.31 102 ALA A N 1
ATOM 754 C CA . ALA A 1 102 ? 15.423 0.660 -14.249 1.00 91.31 102 ALA A CA 1
ATOM 755 C C . ALA A 1 102 ? 14.025 0.599 -13.616 1.00 91.31 102 ALA A C 1
ATOM 757 O O . ALA A 1 102 ? 13.626 1.545 -12.943 1.00 91.31 102 ALA A O 1
ATOM 758 N N . MET A 1 103 ? 13.291 -0.508 -13.763 1.00 89.56 103 MET A N 1
ATOM 759 C CA . MET A 1 103 ? 12.001 -0.695 -13.088 1.00 89.56 103 MET A CA 1
ATOM 760 C C . MET A 1 103 ? 12.126 -0.610 -11.565 1.00 89.56 103 MET A C 1
ATOM 762 O O . MET A 1 103 ? 11.306 0.049 -10.933 1.00 89.56 103 MET A O 1
ATOM 766 N N . ILE A 1 104 ? 13.142 -1.247 -10.975 1.00 88.25 104 ILE A N 1
ATOM 767 C CA . ILE A 1 104 ? 13.392 -1.200 -9.527 1.00 88.25 104 ILE A CA 1
ATOM 768 C C . ILE A 1 104 ? 13.754 0.226 -9.100 1.00 88.25 104 ILE A C 1
ATOM 770 O O . ILE A 1 104 ? 13.170 0.748 -8.152 1.00 88.25 104 ILE A O 1
ATOM 774 N N . ALA A 1 105 ? 14.671 0.875 -9.820 1.00 88.62 105 ALA A N 1
ATOM 775 C CA . ALA A 1 105 ? 15.128 2.227 -9.510 1.00 88.62 105 ALA A CA 1
ATOM 776 C C . ALA A 1 105 ? 14.001 3.270 -9.607 1.00 88.62 105 ALA A C 1
ATOM 778 O O . ALA A 1 105 ? 13.928 4.192 -8.797 1.00 88.62 105 ALA A O 1
ATOM 779 N N . LEU A 1 106 ? 13.104 3.116 -10.583 1.00 88.75 106 LEU A N 1
ATOM 780 C CA . LEU A 1 106 ? 12.013 4.053 -10.849 1.00 88.75 106 LEU A CA 1
ATOM 781 C C . LEU A 1 106 ? 10.696 3.663 -10.161 1.00 88.75 106 LEU A C 1
ATOM 783 O O . LEU A 1 106 ? 9.726 4.411 -10.262 1.00 88.75 106 LEU A O 1
ATOM 787 N N . ALA A 1 107 ? 10.640 2.539 -9.440 1.00 84.94 107 ALA A N 1
ATOM 788 C CA . ALA A 1 107 ? 9.434 2.053 -8.764 1.00 84.94 107 ALA A CA 1
ATOM 789 C C . ALA A 1 107 ? 8.720 3.091 -7.864 1.00 84.94 107 ALA A C 1
ATOM 791 O O . ALA A 1 107 ? 7.490 3.045 -7.801 1.00 84.94 107 ALA A O 1
ATOM 792 N N . PRO A 1 108 ? 9.413 4.040 -7.193 1.00 83.00 108 PRO A N 1
ATOM 793 C CA . PRO A 1 108 ? 8.752 5.080 -6.395 1.00 83.00 108 PRO A CA 1
ATOM 794 C C . PRO A 1 108 ? 8.149 6.231 -7.214 1.00 83.00 108 PRO A C 1
ATOM 796 O O . PRO A 1 108 ? 7.332 6.989 -6.702 1.00 83.00 108 PRO A O 1
ATOM 799 N N . ILE A 1 109 ? 8.552 6.415 -8.473 1.00 87.75 109 ILE A N 1
ATOM 800 C CA . ILE A 1 109 ? 8.157 7.583 -9.275 1.00 87.75 109 ILE A CA 1
ATOM 801 C C . ILE A 1 109 ? 6.657 7.603 -9.599 1.00 87.75 109 ILE A C 1
ATOM 803 O O . ILE A 1 109 ? 6.051 8.673 -9.477 1.00 87.75 109 ILE A O 1
ATOM 807 N N . PRO A 1 110 ? 6.011 6.481 -9.981 1.00 86.44 110 PRO A N 1
ATOM 808 C CA . PRO A 1 110 ? 4.607 6.510 -10.359 1.00 86.44 110 PRO A CA 1
ATOM 809 C C . PRO A 1 110 ? 3.675 7.023 -9.265 1.00 86.44 110 PRO A C 1
ATOM 811 O O . PRO A 1 110 ? 2.733 7.747 -9.578 1.00 86.44 110 PRO A O 1
ATOM 814 N N . SER A 1 111 ? 3.923 6.684 -7.996 1.00 84.50 111 SER A N 1
ATOM 815 C CA . SER A 1 111 ? 3.076 7.136 -6.884 1.00 84.50 111 SER A CA 1
ATOM 816 C C . SER A 1 111 ? 3.156 8.649 -6.668 1.00 84.50 111 SER A C 1
ATOM 818 O O . SER A 1 111 ? 2.195 9.240 -6.185 1.00 84.50 111 SER A O 1
ATOM 820 N N . ILE A 1 112 ? 4.252 9.288 -7.089 1.00 90.00 112 ILE A N 1
ATOM 821 C CA . ILE A 1 112 ? 4.443 10.740 -7.017 1.00 90.00 112 ILE A CA 1
ATOM 822 C C . ILE A 1 112 ? 3.852 11.417 -8.258 1.00 90.00 112 ILE A C 1
ATOM 824 O O . ILE A 1 112 ? 3.019 12.314 -8.142 1.00 90.00 112 ILE A O 1
ATOM 828 N N . VAL A 1 113 ? 4.253 10.979 -9.455 1.00 92.69 113 VAL A N 1
ATOM 829 C CA . VAL A 1 113 ? 3.877 11.624 -10.726 1.00 92.69 113 VAL A CA 1
ATOM 830 C C . VAL A 1 113 ? 2.391 11.443 -11.028 1.00 92.69 113 VAL A C 1
ATOM 832 O O . VAL A 1 113 ? 1.716 12.389 -11.433 1.00 92.69 113 VAL A O 1
ATOM 835 N N . PHE A 1 114 ? 1.855 10.248 -10.782 1.00 93.25 114 PHE A N 1
ATOM 836 C CA . PHE A 1 114 ? 0.464 9.908 -11.075 1.00 93.25 114 PHE A CA 1
ATOM 837 C C . PHE A 1 114 ? -0.451 10.026 -9.850 1.00 93.25 114 PHE A C 1
ATOM 839 O O . PHE A 1 114 ? -1.575 9.534 -9.890 1.00 93.25 114 PHE A O 1
ATOM 846 N N . VAL A 1 115 ? -0.041 10.722 -8.780 1.00 92.94 115 VAL A N 1
ATOM 847 C CA . VAL A 1 115 ? -0.841 10.854 -7.543 1.00 92.94 115 VAL A CA 1
ATOM 848 C C . VAL A 1 115 ? -2.269 11.352 -7.809 1.00 92.94 115 VAL A C 1
ATOM 850 O O . VAL A 1 115 ? -3.243 10.785 -7.322 1.00 92.94 115 VAL A O 1
ATOM 853 N N . ARG A 1 116 ? -2.426 12.367 -8.670 1.00 95.06 116 ARG A N 1
ATOM 854 C CA . ARG A 1 116 ? -3.742 12.915 -9.048 1.00 95.06 116 ARG A CA 1
ATOM 855 C C . ARG A 1 116 ? -4.562 11.945 -9.893 1.00 95.06 116 ARG A C 1
ATOM 857 O O . ARG A 1 116 ? -5.790 11.986 -9.869 1.00 95.06 116 ARG A O 1
ATOM 864 N N . HIS A 1 117 ? -3.891 11.110 -10.678 1.00 95.19 117 HIS A N 1
ATOM 865 C CA . HIS A 1 117 ? -4.534 10.082 -11.488 1.00 95.19 117 HIS A CA 1
ATOM 866 C C . HIS A 1 117 ? -5.088 8.972 -10.596 1.00 95.19 117 HIS A C 1
ATOM 868 O O . HIS A 1 117 ? -6.278 8.679 -10.666 1.00 95.19 117 HIS A O 1
ATOM 874 N N . TYR A 1 118 ? -4.275 8.467 -9.667 1.00 93.94 118 TYR A N 1
ATOM 875 C CA . TYR A 1 118 ? -4.711 7.487 -8.674 1.00 93.94 118 TYR A CA 1
ATOM 876 C C . TYR A 1 118 ? -5.844 8.013 -7.787 1.00 93.94 118 TYR A C 1
ATOM 878 O O . TYR A 1 118 ? -6.815 7.296 -7.570 1.00 93.94 118 TYR A O 1
ATOM 886 N N . ALA A 1 119 ? -5.801 9.283 -7.373 1.00 95.38 119 ALA A N 1
ATOM 887 C CA . ALA A 1 119 ? -6.885 9.903 -6.610 1.00 95.38 119 ALA A CA 1
ATOM 888 C C . AL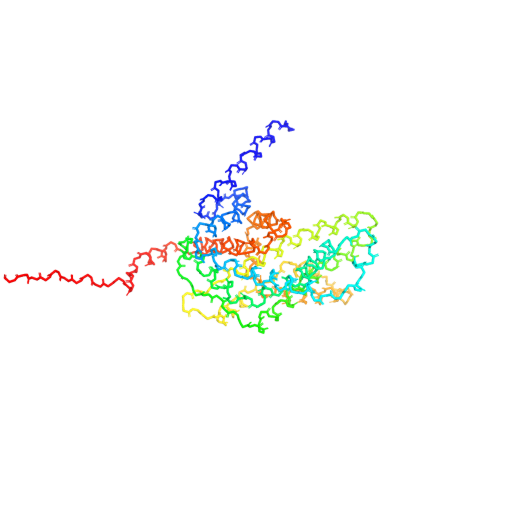A A 1 119 ? -8.222 9.945 -7.376 1.00 95.38 119 ALA A C 1
ATOM 890 O O . ALA A 1 119 ? -9.282 9.684 -6.806 1.00 95.38 119 ALA A O 1
ATOM 891 N N . ARG A 1 120 ? -8.188 10.265 -8.678 1.00 96.44 120 ARG A N 1
ATOM 892 C CA . ARG A 1 120 ? -9.378 10.234 -9.550 1.00 96.44 120 ARG A CA 1
ATOM 893 C C . ARG A 1 120 ? -9.908 8.818 -9.720 1.00 96.44 120 ARG A C 1
ATOM 895 O O . ARG A 1 120 ? -11.111 8.604 -9.606 1.00 96.44 120 ARG A O 1
ATOM 902 N N . MET A 1 121 ? -9.012 7.861 -9.920 1.00 96.31 121 MET A N 1
ATOM 903 C CA . MET A 1 121 ? -9.368 6.453 -10.028 1.00 96.31 121 MET A CA 1
ATOM 904 C C . MET A 1 121 ? -9.984 5.917 -8.727 1.00 96.31 121 MET A C 1
ATOM 906 O O . MET A 1 121 ? -10.984 5.213 -8.793 1.00 96.31 121 MET A O 1
ATOM 910 N N . ALA A 1 122 ? -9.468 6.288 -7.551 1.00 96.62 122 ALA A N 1
ATOM 911 C CA . ALA A 1 122 ? -10.050 5.911 -6.261 1.00 96.62 122 ALA A CA 1
ATOM 912 C C . ALA A 1 122 ? -11.480 6.458 -6.089 1.00 96.62 122 ALA A C 1
ATOM 914 O O . ALA A 1 122 ? -12.385 5.720 -5.700 1.00 96.62 122 ALA A O 1
ATOM 915 N N . ALA A 1 123 ? -11.714 7.725 -6.447 1.00 96.31 123 ALA A N 1
ATOM 916 C CA . ALA A 1 123 ? -13.054 8.319 -6.438 1.00 96.31 123 ALA A CA 1
ATOM 917 C C . ALA A 1 123 ? -14.016 7.610 -7.406 1.00 96.31 123 ALA A C 1
ATOM 919 O O . ALA A 1 123 ? -15.142 7.276 -7.044 1.00 96.31 123 ALA A O 1
ATOM 920 N N . LYS A 1 124 ? -13.556 7.306 -8.620 1.00 96.25 124 LYS A N 1
ATOM 921 C CA . LYS A 1 124 ? -14.328 6.571 -9.628 1.00 96.25 124 LYS A CA 1
ATOM 922 C C . LYS A 1 124 ? -14.636 5.133 -9.208 1.00 96.25 124 LYS A C 1
ATOM 924 O O . LYS A 1 124 ? -15.748 4.643 -9.413 1.00 96.25 124 LYS A O 1
ATOM 929 N N . ALA A 1 125 ? -13.677 4.473 -8.564 1.00 96.62 125 ALA A N 1
ATOM 930 C CA . ALA A 1 125 ? -13.845 3.135 -8.019 1.00 96.62 125 ALA A CA 1
ATOM 931 C C . ALA A 1 125 ? -14.993 3.093 -7.008 1.00 96.62 125 ALA A C 1
ATOM 933 O O . ALA A 1 125 ? -15.803 2.172 -7.055 1.00 96.62 125 ALA A O 1
ATOM 934 N N . ARG A 1 126 ? -15.130 4.116 -6.151 1.00 95.44 126 ARG A N 1
ATOM 935 C CA . ARG A 1 126 ? -16.260 4.209 -5.214 1.00 95.44 126 ARG A CA 1
ATOM 936 C C . ARG A 1 126 ? -17.611 4.220 -5.919 1.00 95.44 126 ARG A C 1
ATOM 938 O O . ARG A 1 126 ? -18.500 3.488 -5.494 1.00 95.44 126 ARG A O 1
ATOM 945 N N . ASN A 1 127 ? -17.747 4.982 -7.003 1.00 92.75 127 ASN A N 1
ATOM 946 C CA . ASN A 1 127 ? -18.981 5.012 -7.797 1.00 92.75 127 ASN A CA 1
ATOM 947 C C . ASN A 1 127 ? -19.299 3.628 -8.367 1.00 92.75 127 ASN A C 1
ATOM 949 O O . ASN A 1 127 ? -20.413 3.136 -8.225 1.00 92.75 127 ASN A O 1
ATOM 953 N N . THR A 1 128 ? -18.284 2.974 -8.932 1.00 93.94 128 THR A N 1
ATOM 954 C CA . THR A 1 128 ? -18.396 1.633 -9.531 1.00 93.94 128 THR A CA 1
ATOM 955 C C . THR A 1 128 ? -18.783 0.572 -8.497 1.00 93.94 128 THR A C 1
ATOM 957 O O . THR A 1 128 ? -19.535 -0.355 -8.780 1.00 93.94 128 THR A O 1
ATOM 960 N N . LEU A 1 129 ? -18.285 0.718 -7.269 1.00 94.56 129 LEU A N 1
ATOM 961 C CA . LEU A 1 129 ? -18.596 -0.142 -6.126 1.00 94.56 129 LEU A CA 1
ATOM 962 C C . LEU A 1 129 ? -19.936 0.210 -5.456 1.00 94.56 129 LEU A C 1
ATOM 964 O O . LEU A 1 129 ? -20.313 -0.420 -4.469 1.00 94.56 129 LEU A O 1
ATOM 968 N N . GLY A 1 130 ? -20.644 1.225 -5.960 1.00 93.19 130 GLY A N 1
ATOM 969 C CA . GLY A 1 130 ? -21.911 1.691 -5.416 1.00 93.19 130 GLY A CA 1
ATOM 970 C C . GLY A 1 130 ? -21.786 2.365 -4.051 1.00 93.19 130 GLY A C 1
ATOM 971 O O . GLY A 1 130 ? -22.769 2.375 -3.327 1.00 93.19 130 GLY A O 1
ATOM 972 N N . LEU A 1 131 ? -20.615 2.901 -3.673 1.00 91.88 131 LEU A N 1
ATOM 973 C CA . LEU A 1 131 ? -20.294 3.507 -2.361 1.00 91.88 131 LEU A CA 1
ATOM 974 C C . LEU A 1 131 ? -20.648 5.002 -2.255 1.00 91.88 131 LEU A C 1
ATOM 976 O O . LEU A 1 131 ? -20.254 5.669 -1.293 1.00 91.88 131 LEU A O 1
ATOM 980 N N . GLY A 1 132 ? -21.376 5.516 -3.245 1.00 88.31 132 GLY A N 1
ATOM 981 C CA . GLY A 1 132 ? -21.749 6.921 -3.367 1.00 88.31 132 GLY A CA 1
ATOM 982 C C . GLY A 1 132 ? -20.620 7.816 -3.905 1.00 88.31 132 GLY A C 1
ATOM 983 O O . GLY A 1 132 ? -19.433 7.492 -3.751 1.00 88.31 132 GLY A O 1
ATOM 984 N N . PRO A 1 133 ? -20.983 8.949 -4.533 1.00 88.94 133 PRO A N 1
ATOM 985 C CA . PRO A 1 133 ? -20.028 9.870 -5.128 1.00 88.94 133 PRO A CA 1
ATOM 986 C C . PRO A 1 133 ? -19.184 10.588 -4.083 1.00 88.94 133 PRO A C 1
ATOM 988 O O . PRO A 1 133 ? -19.679 11.089 -3.075 1.00 88.94 133 PRO A O 1
ATOM 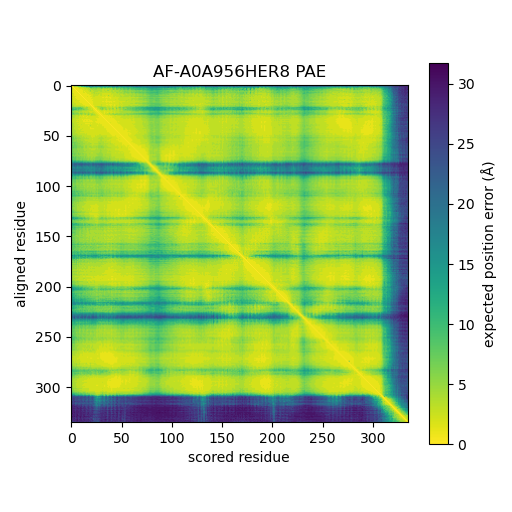991 N N . ARG A 1 134 ? -17.880 10.666 -4.359 1.00 92.19 134 ARG A N 1
ATOM 992 C CA . ARG A 1 134 ? -16.922 11.473 -3.602 1.00 92.19 134 ARG A CA 1
ATOM 993 C C . ARG A 1 134 ? -15.945 12.174 -4.522 1.00 92.19 134 ARG A C 1
ATOM 995 O O . ARG A 1 134 ? -15.627 11.683 -5.604 1.00 92.19 134 ARG A O 1
ATOM 1002 N N . ALA A 1 135 ? -15.449 13.317 -4.066 1.00 93.56 135 ALA A N 1
ATOM 1003 C CA . ALA A 1 135 ? -14.422 14.039 -4.793 1.00 93.56 135 ALA A CA 1
ATOM 1004 C C . ALA A 1 135 ? -13.051 13.354 -4.609 1.00 93.56 135 ALA A C 1
ATOM 1006 O O . ALA A 1 135 ? -12.765 12.779 -3.552 1.00 93.56 135 ALA A O 1
ATOM 1007 N N . PRO A 1 136 ? -12.181 13.391 -5.629 1.00 95.19 136 PRO A N 1
ATOM 1008 C CA . PRO A 1 136 ? -10.845 12.818 -5.538 1.00 95.19 136 PRO A CA 1
ATOM 1009 C C . PRO A 1 136 ? -9.973 13.584 -4.542 1.00 95.19 136 PRO A C 1
ATOM 1011 O O . PRO A 1 136 ? -9.927 14.814 -4.559 1.00 95.19 136 PRO A O 1
ATOM 1014 N N . TYR A 1 137 ? -9.216 12.854 -3.724 1.00 93.56 137 TYR A N 1
ATOM 1015 C CA . TYR A 1 137 ? -8.234 13.438 -2.814 1.00 93.56 137 TYR A CA 1
ATOM 1016 C C . TYR A 1 137 ? -6.980 13.871 -3.597 1.00 93.56 137 TYR A C 1
ATOM 1018 O O . TYR A 1 137 ? -6.021 13.121 -3.762 1.00 93.56 137 TYR A O 1
ATOM 1026 N N . GLN A 1 138 ? -6.994 15.075 -4.170 1.00 91.38 138 GLN A N 1
ATOM 1027 C CA . GLN A 1 138 ? -5.915 15.535 -5.052 1.00 91.38 138 GLN A CA 1
ATOM 1028 C C . GLN A 1 138 ? -4.832 16.305 -4.291 1.00 91.38 138 GLN A C 1
ATOM 1030 O O . GLN A 1 138 ? -4.965 17.499 -4.026 1.00 91.38 138 GLN A O 1
ATOM 1035 N N . ARG A 1 139 ? -3.704 15.642 -4.014 1.00 87.75 139 ARG A N 1
ATOM 1036 C CA . ARG A 1 139 ? -2.496 16.302 -3.495 1.00 87.75 139 ARG A CA 1
ATOM 1037 C C . ARG A 1 139 ? -1.727 17.019 -4.616 1.00 87.75 139 ARG A C 1
ATOM 1039 O O . ARG A 1 139 ? -1.764 16.639 -5.792 1.00 87.75 139 ARG A O 1
ATOM 1046 N N . GLY A 1 140 ? -1.014 18.085 -4.253 1.00 90.50 140 GLY A N 1
ATOM 1047 C CA . GLY A 1 140 ? 0.003 18.687 -5.121 1.00 90.50 140 GLY A CA 1
ATOM 1048 C C . GLY A 1 140 ? 1.256 17.808 -5.202 1.00 90.50 140 GLY A C 1
ATOM 1049 O O . GLY A 1 140 ? 1.548 17.074 -4.261 1.00 90.50 140 GLY A O 1
ATOM 1050 N N . LEU A 1 141 ? 2.031 17.914 -6.288 1.00 90.88 141 LEU A N 1
ATOM 1051 C CA . LEU A 1 141 ? 3.255 17.113 -6.475 1.00 90.88 141 LEU A CA 1
ATOM 1052 C C . LEU A 1 141 ? 4.279 17.327 -5.351 1.00 90.88 141 LEU A C 1
ATOM 1054 O O . LEU A 1 141 ? 4.856 16.364 -4.859 1.00 90.88 141 LEU A O 1
ATOM 1058 N N . GLY A 1 142 ? 4.465 18.571 -4.896 1.00 92.06 142 GLY A N 1
ATOM 1059 C CA . GLY A 1 142 ? 5.374 18.869 -3.783 1.00 92.06 142 GLY A CA 1
ATOM 1060 C C . GLY A 1 142 ? 4.928 18.240 -2.459 1.00 92.06 142 GLY A C 1
ATOM 1061 O O . GLY A 1 142 ? 5.759 17.743 -1.702 1.00 92.06 142 GLY A O 1
ATOM 1062 N N . ALA A 1 143 ? 3.616 18.199 -2.204 1.00 88.88 143 ALA A N 1
ATOM 1063 C CA . ALA A 1 143 ? 3.063 17.520 -1.035 1.00 88.88 143 ALA A CA 1
ATOM 1064 C C . ALA A 1 143 ? 3.263 16.000 -1.137 1.00 88.88 143 ALA A C 1
ATOM 1066 O O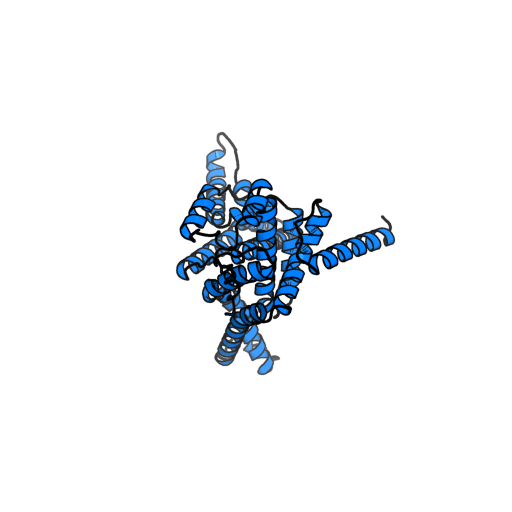 . ALA A 1 143 ? 3.751 15.398 -0.187 1.00 88.88 143 ALA A O 1
ATOM 1067 N N . ALA A 1 144 ? 2.989 15.409 -2.306 1.00 88.88 144 ALA A N 1
ATOM 1068 C CA . ALA A 1 144 ? 3.211 13.986 -2.563 1.00 88.88 144 ALA A CA 1
ATOM 1069 C C . ALA A 1 144 ? 4.691 13.588 -2.423 1.00 88.88 144 ALA A C 1
ATOM 1071 O O . ALA A 1 144 ? 5.001 12.566 -1.819 1.00 88.88 144 ALA A O 1
ATOM 1072 N N . PHE A 1 145 ? 5.619 14.414 -2.916 1.00 91.94 145 PHE A N 1
ATOM 1073 C CA . PHE A 1 145 ? 7.055 14.186 -2.752 1.00 91.94 145 PHE A CA 1
ATOM 1074 C C . PHE A 1 145 ? 7.481 14.248 -1.280 1.00 91.94 145 PHE A C 1
ATOM 1076 O O . PHE A 1 145 ? 8.146 13.337 -0.788 1.00 91.94 145 PHE A O 1
ATOM 1083 N N . LYS A 1 146 ? 7.062 15.294 -0.552 1.00 92.06 146 LYS A N 1
ATOM 1084 C CA . LYS A 1 146 ? 7.331 15.425 0.888 1.00 92.06 146 LYS A CA 1
ATOM 1085 C C . LYS A 1 146 ? 6.799 14.216 1.657 1.00 92.06 146 LYS A C 1
ATOM 1087 O O . LYS A 1 146 ? 7.496 13.668 2.505 1.00 92.06 146 LYS A O 1
ATOM 1092 N N . GLU A 1 147 ? 5.577 13.801 1.355 1.00 89.19 147 GLU A N 1
ATOM 1093 C CA . GLU A 1 147 ? 4.936 12.647 1.969 1.00 89.19 147 GLU A CA 1
ATOM 1094 C C . GLU A 1 147 ? 5.683 11.343 1.658 1.00 89.19 147 GLU A C 1
ATOM 1096 O O . GLU A 1 147 ? 5.908 10.547 2.567 1.00 89.19 147 GLU A O 1
ATOM 1101 N N . ALA A 1 148 ? 6.153 11.149 0.423 1.00 90.19 148 ALA A N 1
ATOM 1102 C CA . ALA A 1 148 ? 6.967 9.994 0.051 1.00 90.19 148 ALA A CA 1
ATOM 1103 C C . ALA A 1 148 ? 8.270 9.919 0.870 1.00 90.19 148 ALA A C 1
ATOM 1105 O O . ALA A 1 148 ? 8.605 8.856 1.393 1.00 90.19 148 ALA A O 1
ATOM 1106 N N . VAL A 1 149 ? 8.969 11.045 1.057 1.00 92.12 149 VAL A N 1
ATOM 1107 C CA . VAL A 1 149 ? 10.182 11.117 1.895 1.00 92.12 149 VAL A CA 1
ATOM 1108 C C . VAL A 1 149 ? 9.871 10.786 3.355 1.00 92.12 149 VAL A C 1
ATOM 1110 O O . VAL A 1 149 ? 10.583 9.993 3.978 1.00 92.12 149 VAL A O 1
ATOM 1113 N N . LEU A 1 150 ? 8.797 11.360 3.905 1.00 91.44 150 LEU A N 1
ATOM 1114 C CA . LEU A 1 150 ? 8.359 11.065 5.270 1.00 91.44 150 LEU A CA 1
ATOM 1115 C C . LEU A 1 150 ? 7.992 9.585 5.426 1.00 91.44 150 LEU A C 1
ATOM 1117 O O . LEU A 1 150 ? 8.340 8.985 6.438 1.00 91.44 150 LEU A O 1
ATOM 1121 N N . LYS A 1 151 ? 7.357 8.983 4.413 1.00 91.25 151 LYS A N 1
ATOM 1122 C CA . LYS A 1 151 ? 6.915 7.583 4.421 1.00 91.25 151 LYS A CA 1
ATOM 1123 C C . LYS A 1 151 ? 8.111 6.644 4.441 1.00 91.25 151 LYS A C 1
ATOM 1125 O O . LYS A 1 151 ? 8.208 5.801 5.325 1.00 91.25 151 LYS A O 1
ATOM 1130 N N . VAL A 1 152 ? 9.066 6.843 3.530 1.00 91.56 152 VAL A N 1
ATOM 1131 C CA . VAL A 1 152 ? 10.320 6.073 3.502 1.00 91.56 152 VAL A CA 1
ATOM 1132 C C . VAL A 1 152 ? 11.069 6.213 4.828 1.00 91.56 152 VAL A C 1
ATOM 1134 O O . VAL A 1 152 ? 11.533 5.215 5.375 1.00 91.56 152 VAL A O 1
ATOM 1137 N N . SER A 1 153 ? 11.120 7.422 5.392 1.00 93.00 153 SER A N 1
ATOM 1138 C CA . SER A 1 153 ? 11.751 7.659 6.695 1.00 93.00 153 SER A CA 1
ATOM 1139 C C . SER A 1 153 ? 11.028 6.928 7.829 1.00 93.00 153 SER A C 1
ATOM 1141 O O . SER A 1 153 ? 11.679 6.309 8.665 1.00 93.00 153 SER A O 1
ATOM 1143 N N . ALA A 1 154 ? 9.692 6.956 7.855 1.00 90.00 154 ALA A N 1
ATOM 1144 C CA . ALA A 1 154 ? 8.885 6.255 8.852 1.00 90.00 154 ALA A CA 1
ATOM 1145 C C . ALA A 1 154 ? 9.084 4.734 8.773 1.00 90.00 154 ALA A C 1
ATOM 1147 O O . ALA A 1 154 ? 9.268 4.085 9.802 1.00 90.00 154 ALA A O 1
ATOM 1148 N N . ILE A 1 155 ? 9.103 4.180 7.556 1.00 90.00 155 ILE A N 1
ATOM 1149 C CA . ILE A 1 155 ? 9.336 2.755 7.299 1.00 90.00 155 ILE A CA 1
ATOM 1150 C C . ILE A 1 155 ? 10.735 2.350 7.766 1.00 90.00 155 ILE A C 1
ATOM 1152 O O . ILE A 1 155 ? 10.865 1.382 8.514 1.00 90.00 155 ILE A O 1
ATOM 1156 N N . ALA A 1 156 ? 11.770 3.077 7.338 1.00 90.56 156 ALA A N 1
ATOM 1157 C CA . ALA A 1 156 ? 13.158 2.734 7.632 1.00 90.56 156 ALA A CA 1
ATOM 1158 C C . ALA A 1 156 ? 13.480 2.884 9.124 1.00 90.56 156 ALA A C 1
ATOM 1160 O O . ALA A 1 156 ? 14.060 1.985 9.730 1.00 90.56 156 ALA A O 1
ATOM 1161 N N . LEU A 1 157 ? 13.074 4.000 9.735 1.00 91.75 157 LEU A N 1
ATOM 1162 C CA . LEU A 1 157 ? 13.367 4.265 11.140 1.00 91.75 157 LEU A CA 1
ATOM 1163 C C . LEU A 1 157 ? 12.488 3.428 12.072 1.00 91.75 157 LEU A C 1
ATOM 1165 O O . LEU A 1 157 ? 12.979 2.973 13.095 1.00 91.75 157 LEU A O 1
ATOM 1169 N N . GLY A 1 158 ? 11.228 3.153 11.733 1.00 86.25 158 GLY A N 1
ATOM 1170 C CA . GLY A 1 158 ? 10.294 2.495 12.653 1.00 86.25 158 GLY A CA 1
ATOM 1171 C C . GLY A 1 158 ? 10.732 1.116 13.165 1.00 86.25 158 GLY A C 1
ATOM 1172 O O . GLY A 1 158 ? 10.366 0.759 14.280 1.00 86.25 158 GLY A O 1
ATOM 1173 N N . ILE A 1 159 ? 11.551 0.372 12.411 1.00 87.62 159 ILE A N 1
ATOM 1174 C CA . ILE A 1 159 ? 12.115 -0.924 12.843 1.00 87.62 159 ILE A CA 1
ATOM 1175 C C . ILE A 1 159 ? 13.625 -0.903 13.077 1.00 87.62 159 ILE A C 1
ATOM 1177 O O . ILE A 1 159 ? 14.174 -1.918 13.502 1.00 87.62 159 ILE A O 1
ATOM 1181 N N . LEU A 1 160 ? 14.305 0.225 12.846 1.00 89.44 160 LEU A N 1
ATOM 1182 C CA . LEU A 1 160 ? 15.766 0.307 12.917 1.00 89.44 160 LEU A CA 1
ATOM 1183 C C . LEU A 1 160 ? 16.336 -0.253 14.238 1.00 89.44 160 LEU A C 1
ATOM 1185 O O . LEU A 1 160 ? 17.241 -1.082 14.168 1.00 89.44 160 LEU A O 1
ATOM 1189 N N . PRO A 1 161 ? 15.799 0.077 15.432 1.00 86.75 161 PRO A N 1
ATOM 1190 C CA . PRO A 1 161 ? 16.326 -0.480 16.678 1.00 86.75 161 PRO A CA 1
ATOM 1191 C C . PRO A 1 161 ? 16.167 -2.001 16.783 1.00 86.75 161 PRO A C 1
ATOM 1193 O O . PRO A 1 161 ? 17.021 -2.662 17.362 1.00 86.75 161 PRO A O 1
ATOM 1196 N N . LEU A 1 162 ? 15.090 -2.561 16.221 1.00 85.12 162 LEU A N 1
ATOM 1197 C CA . LEU A 1 162 ? 14.847 -4.006 16.225 1.00 85.12 162 LEU A CA 1
ATOM 1198 C C . LEU A 1 162 ? 15.804 -4.728 15.275 1.00 85.12 162 LEU A C 1
ATOM 1200 O O . LEU A 1 162 ? 16.287 -5.808 15.607 1.00 85.12 162 LEU A O 1
ATOM 1204 N N . VAL A 1 163 ? 16.107 -4.116 14.127 1.00 87.62 163 VAL A N 1
ATOM 1205 C CA . VAL A 1 163 ? 17.109 -4.625 13.182 1.00 87.62 163 VAL A CA 1
ATOM 1206 C C . VAL A 1 163 ? 18.489 -4.641 13.836 1.00 87.62 163 VAL A C 1
ATOM 1208 O O . VAL A 1 163 ? 19.115 -5.696 13.888 1.00 87.62 163 VAL A O 1
ATOM 1211 N N . LEU A 1 164 ? 18.914 -3.518 14.426 1.00 90.06 164 LEU A N 1
ATOM 1212 C CA . LEU A 1 164 ? 20.203 -3.409 15.119 1.00 90.06 164 LEU A CA 1
ATOM 1213 C C . LEU A 1 164 ? 20.321 -4.402 16.282 1.00 90.06 164 LEU A C 1
ATOM 1215 O O . LEU A 1 164 ? 21.355 -5.041 16.445 1.00 90.06 164 LEU A O 1
ATOM 1219 N N . LEU A 1 165 ? 19.258 -4.572 17.076 1.00 87.25 165 LEU A N 1
ATOM 1220 C CA . LEU A 1 165 ? 19.241 -5.542 18.173 1.00 87.25 165 LEU A CA 1
ATOM 1221 C C . LEU A 1 165 ? 19.327 -6.985 17.661 1.00 87.25 165 LEU A C 1
ATOM 1223 O O . LEU A 1 165 ? 19.996 -7.819 18.268 1.00 87.25 165 LEU A O 1
ATOM 1227 N N . GLY A 1 166 ? 18.668 -7.284 16.541 1.00 88.38 166 GLY A N 1
ATOM 1228 C CA . GLY A 1 166 ? 18.737 -8.590 15.903 1.00 88.38 166 GLY A CA 1
ATOM 1229 C C . GLY A 1 166 ? 20.134 -8.919 15.380 1.00 88.38 166 GLY A C 1
ATOM 1230 O O . GLY A 1 166 ? 20.580 -10.051 15.523 1.00 88.38 166 GLY A O 1
ATOM 1231 N N . GLU A 1 167 ? 20.874 -7.948 14.848 1.00 86.81 167 GLU A N 1
ATOM 1232 C CA . GLU A 1 167 ? 22.251 -8.171 14.381 1.00 86.81 167 GLU A CA 1
ATOM 1233 C C . GLU A 1 167 ? 23.224 -8.574 15.502 1.00 86.81 167 GLU A C 1
ATOM 1235 O O . GLU A 1 167 ? 24.226 -9.236 15.231 1.00 86.81 167 GLU A O 1
ATOM 1240 N N . LEU A 1 168 ? 22.903 -8.268 16.764 1.00 90.56 168 LEU A N 1
ATOM 1241 C CA . LEU A 1 168 ? 23.704 -8.666 17.927 1.00 90.56 168 LEU A CA 1
ATOM 1242 C C . LEU A 1 168 ? 23.568 -10.158 18.289 1.00 90.56 168 LEU A C 1
ATOM 1244 O O . LEU A 1 168 ? 24.381 -10.672 19.057 1.00 90.56 168 LEU A O 1
ATOM 1248 N N . LEU A 1 169 ? 22.567 -10.872 17.756 1.00 88.38 169 LEU A N 1
ATOM 1249 C CA . LEU A 1 169 ? 22.313 -12.286 18.056 1.00 88.38 169 LEU A CA 1
ATOM 1250 C C . LEU A 1 169 ? 22.682 -13.184 16.857 1.00 88.38 169 LEU A C 1
ATOM 1252 O O . LEU A 1 169 ? 21.981 -13.170 15.838 1.00 88.38 169 LEU A O 1
ATOM 1256 N N . PRO A 1 170 ? 23.730 -14.027 16.945 1.00 84.44 170 PRO A N 1
ATOM 1257 C CA . PRO A 1 170 ? 24.127 -14.888 15.834 1.00 84.44 170 PRO A CA 1
ATOM 1258 C C . PRO A 1 170 ? 23.030 -15.910 15.484 1.00 84.44 170 PRO A C 1
ATOM 1260 O O . PRO A 1 170 ? 22.417 -16.514 16.361 1.00 84.44 170 PRO A O 1
ATOM 1263 N N . ALA A 1 171 ? 22.792 -16.099 14.180 1.00 80.94 171 ALA A N 1
ATOM 1264 C CA . ALA A 1 171 ? 21.780 -16.969 13.553 1.00 80.94 171 ALA A CA 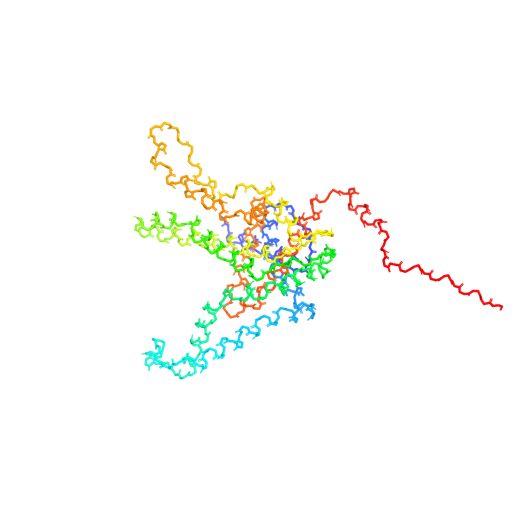1
ATOM 1265 C C . ALA A 1 171 ? 20.301 -16.665 13.891 1.00 80.94 171 ALA A C 1
ATOM 1267 O O . ALA A 1 171 ? 19.517 -16.400 12.978 1.00 80.94 171 ALA A O 1
ATOM 1268 N N . VAL A 1 172 ? 19.915 -16.651 15.170 1.00 86.94 172 VAL A N 1
ATOM 1269 C CA . VAL A 1 172 ? 18.538 -16.381 15.630 1.00 86.94 172 VAL A CA 1
ATOM 1270 C C . VAL A 1 172 ? 18.117 -14.951 15.288 1.00 86.94 172 VAL A C 1
ATOM 1272 O O . VAL A 1 172 ? 16.994 -14.719 14.842 1.00 86.94 172 VAL A O 1
ATOM 1275 N N . GLY A 1 173 ? 19.044 -14.002 15.411 1.00 87.00 173 GLY A N 1
ATOM 1276 C CA . GLY A 1 173 ? 18.811 -12.602 15.096 1.00 87.00 173 GLY A CA 1
ATOM 1277 C C . GLY A 1 173 ? 18.399 -12.363 13.648 1.00 87.00 173 GLY A C 1
ATOM 1278 O O . GLY A 1 173 ? 17.417 -11.673 13.396 1.00 87.00 173 GLY A O 1
ATOM 1279 N N . LYS A 1 174 ? 19.062 -13.019 12.686 1.00 88.19 174 LYS A N 1
ATOM 1280 C CA . LYS A 1 174 ? 18.725 -12.897 11.254 1.00 88.19 174 LYS A CA 1
ATOM 1281 C C . LYS A 1 174 ? 17.310 -13.387 10.947 1.00 88.19 174 LYS A C 1
ATOM 1283 O O . LYS A 1 174 ? 16.597 -12.743 10.182 1.00 88.19 174 LYS A O 1
ATOM 1288 N N . ALA A 1 175 ? 16.892 -14.500 11.554 1.00 89.69 175 ALA A N 1
ATOM 1289 C CA . ALA A 1 175 ? 15.538 -15.022 11.385 1.00 89.69 175 ALA A CA 1
ATOM 1290 C C . ALA A 1 175 ? 14.489 -14.069 11.980 1.00 89.69 175 ALA A C 1
ATOM 1292 O O . ALA A 1 175 ? 13.495 -13.766 11.322 1.00 89.69 175 ALA A O 1
ATOM 1293 N N . ILE A 1 176 ? 14.739 -13.542 13.185 1.00 89.44 176 ILE A N 1
ATOM 1294 C CA . ILE A 1 176 ? 13.864 -12.552 13.827 1.00 89.44 176 ILE A CA 1
ATOM 1295 C C . ILE A 1 176 ? 13.754 -11.294 12.964 1.00 89.44 176 ILE A C 1
ATOM 1297 O O . ILE A 1 176 ? 12.643 -10.856 12.681 1.00 89.44 176 ILE A O 1
ATOM 1301 N N . VAL A 1 177 ? 14.876 -10.744 12.495 1.00 91.69 177 VAL A N 1
ATOM 1302 C CA . VAL A 1 177 ? 14.900 -9.561 11.621 1.00 91.69 177 VAL A CA 1
ATOM 1303 C C . VAL A 1 177 ? 14.135 -9.816 10.327 1.00 91.69 177 VAL A C 1
ATOM 1305 O O . VAL A 1 177 ? 13.356 -8.963 9.912 1.00 91.69 177 VAL A O 1
ATOM 1308 N N . GLY A 1 178 ? 14.288 -10.996 9.722 1.00 91.25 178 GLY A N 1
ATOM 1309 C CA . GLY A 1 178 ? 13.532 -11.384 8.532 1.00 91.25 178 GLY A CA 1
ATOM 1310 C C . GLY A 1 178 ? 12.021 -11.423 8.775 1.00 91.25 178 GLY A C 1
ATOM 1311 O O . GLY A 1 178 ? 11.260 -10.855 7.995 1.00 91.25 178 GLY A O 1
ATOM 1312 N N . ILE A 1 179 ? 11.577 -12.037 9.877 1.00 91.75 179 ILE A N 1
ATOM 1313 C CA . ILE A 1 179 ? 10.151 -12.123 10.236 1.00 91.75 179 ILE A CA 1
ATOM 1314 C C . ILE A 1 179 ? 9.587 -10.737 10.567 1.00 91.75 179 ILE A C 1
ATOM 1316 O O . ILE A 1 179 ? 8.542 -10.360 10.040 1.00 91.75 179 ILE A O 1
ATOM 1320 N N . VAL A 1 180 ? 10.278 -9.965 11.410 1.00 91.69 180 VAL A N 1
ATOM 1321 C CA . VAL A 1 180 ? 9.875 -8.600 11.783 1.00 91.69 180 VAL A CA 1
ATOM 1322 C C . VAL A 1 180 ? 9.812 -7.714 10.545 1.00 91.69 180 VAL A C 1
ATOM 1324 O O . VAL A 1 180 ? 8.820 -7.018 10.354 1.00 91.69 180 VAL A O 1
ATOM 1327 N N . GLY A 1 181 ? 10.820 -7.788 9.675 1.00 93.19 181 GLY A N 1
ATOM 1328 C CA . GLY A 1 181 ? 10.852 -7.078 8.402 1.00 93.19 181 GLY A CA 1
ATOM 1329 C C . GLY A 1 181 ? 9.671 -7.451 7.510 1.00 93.19 181 GLY A C 1
ATOM 1330 O O . GLY A 1 181 ? 8.980 -6.563 7.028 1.00 93.19 181 GLY A O 1
ATOM 1331 N N . ALA A 1 182 ? 9.367 -8.743 7.357 1.00 92.19 182 ALA A N 1
ATOM 1332 C CA . ALA A 1 182 ? 8.235 -9.200 6.552 1.00 92.19 182 ALA A CA 1
ATOM 1333 C C . ALA A 1 182 ? 6.886 -8.699 7.096 1.00 92.19 182 ALA A C 1
ATOM 1335 O O . ALA A 1 182 ? 6.067 -8.180 6.336 1.00 92.19 182 ALA A O 1
ATOM 1336 N N . VAL A 1 183 ? 6.660 -8.804 8.409 1.00 93.62 183 VAL A N 1
ATOM 1337 C CA . VAL A 1 183 ? 5.440 -8.295 9.062 1.00 93.62 183 VAL A CA 1
ATOM 1338 C C . VAL A 1 183 ? 5.340 -6.776 8.922 1.00 93.62 183 VAL A C 1
ATOM 1340 O O . VAL A 1 183 ? 4.268 -6.252 8.619 1.00 93.62 183 VAL A O 1
ATOM 1343 N N . TRP A 1 184 ? 6.456 -6.066 9.087 1.00 94.69 184 TRP A N 1
ATOM 1344 C CA . TRP A 1 184 ? 6.529 -4.617 8.928 1.00 94.69 184 TRP A CA 1
ATOM 1345 C C . TRP A 1 184 ? 6.229 -4.176 7.494 1.00 94.69 184 TRP A C 1
ATOM 1347 O O . TRP A 1 184 ? 5.440 -3.257 7.281 1.00 94.69 184 TRP A O 1
ATOM 1357 N N . THR A 1 185 ? 6.787 -4.866 6.500 1.00 94.00 185 THR A N 1
ATOM 1358 C CA . THR A 1 185 ? 6.495 -4.627 5.085 1.00 94.00 185 THR A CA 1
ATOM 1359 C C . THR A 1 185 ? 5.021 -4.869 4.777 1.00 94.00 185 THR A C 1
ATOM 1361 O O . THR A 1 185 ? 4.389 -4.010 4.168 1.00 94.00 185 THR A O 1
ATOM 1364 N N . LEU A 1 186 ? 4.444 -5.986 5.232 1.00 94.06 186 LEU A N 1
ATOM 1365 C CA . LEU A 1 186 ? 3.016 -6.274 5.051 1.00 94.06 186 LEU A CA 1
ATOM 1366 C C . LEU A 1 186 ? 2.133 -5.180 5.665 1.00 94.06 186 LEU A C 1
ATOM 1368 O O . LEU A 1 186 ? 1.178 -4.731 5.032 1.00 94.06 186 LEU A O 1
ATOM 1372 N N . HIS A 1 187 ? 2.479 -4.713 6.865 1.00 94.50 187 HIS A N 1
ATOM 1373 C CA . HIS A 1 187 ? 1.776 -3.618 7.525 1.00 94.50 187 HIS A CA 1
ATOM 1374 C C . HIS A 1 187 ? 1.784 -2.338 6.675 1.00 94.50 187 HIS A C 1
ATOM 1376 O O . HIS A 1 187 ? 0.724 -1.773 6.406 1.00 94.50 187 HIS A O 1
ATOM 1382 N N . TRP A 1 188 ? 2.952 -1.908 6.193 1.00 95.25 188 TRP A N 1
ATOM 1383 C CA . TRP A 1 188 ? 3.067 -0.684 5.395 1.00 95.25 188 TRP A CA 1
ATOM 1384 C C . TRP A 1 188 ? 2.445 -0.782 4.008 1.00 95.25 188 TRP A C 1
ATOM 1386 O O . TRP A 1 188 ? 1.922 0.214 3.518 1.00 95.25 188 TRP A O 1
ATOM 1396 N N . ILE A 1 189 ? 2.433 -1.969 3.404 1.00 93.81 189 ILE A N 1
ATOM 1397 C CA . ILE A 1 189 ? 1.714 -2.214 2.152 1.00 93.81 189 ILE A CA 1
ATOM 1398 C C . ILE A 1 189 ? 0.211 -1.945 2.331 1.00 93.81 189 ILE A C 1
ATOM 1400 O O . ILE A 1 189 ? -0.405 -1.304 1.479 1.00 93.81 189 ILE A O 1
ATOM 1404 N N . ALA A 1 190 ? -0.382 -2.387 3.445 1.00 96.06 190 ALA A N 1
ATOM 1405 C CA . ALA A 1 190 ? -1.782 -2.093 3.746 1.00 96.06 190 ALA A CA 1
ATOM 1406 C C . ALA A 1 190 ? -2.015 -0.594 4.003 1.00 96.06 190 ALA A C 1
ATOM 1408 O O . ALA A 1 190 ? -2.982 -0.038 3.486 1.00 96.06 190 ALA A O 1
ATOM 1409 N N . VAL A 1 191 ? -1.119 0.073 4.740 1.00 95.62 191 VAL A N 1
ATOM 1410 C CA . VAL A 1 191 ? -1.190 1.530 4.969 1.00 95.62 191 VAL A CA 1
ATOM 1411 C C . VAL A 1 191 ? -1.116 2.303 3.648 1.00 95.62 191 VAL A C 1
ATOM 1413 O O . VAL A 1 191 ? -1.926 3.194 3.416 1.00 95.62 191 VAL A O 1
ATOM 1416 N N . GLU A 1 192 ? -0.185 1.952 2.755 1.00 94.69 192 GLU A N 1
ATOM 1417 C CA . GLU A 1 192 ? -0.032 2.595 1.443 1.00 94.69 192 GLU A CA 1
ATOM 1418 C C . GLU A 1 192 ? -1.277 2.408 0.572 1.00 94.69 192 GLU A C 1
ATOM 1420 O O . GLU A 1 192 ? -1.712 3.351 -0.090 1.00 94.69 192 GLU A O 1
ATOM 1425 N N . ALA A 1 193 ? -1.876 1.217 0.603 1.00 95.88 193 ALA A N 1
ATOM 1426 C CA . ALA A 1 193 ? -3.110 0.932 -0.114 1.00 95.88 193 ALA A CA 1
ATOM 1427 C C . ALA A 1 193 ? -4.273 1.817 0.362 1.00 95.88 193 ALA A C 1
ATOM 1429 O O . ALA A 1 193 ? -4.984 2.381 -0.470 1.00 95.88 193 ALA A O 1
ATOM 1430 N N . LEU A 1 194 ? -4.451 1.957 1.682 1.00 96.31 194 LEU A N 1
ATOM 1431 C CA . LEU A 1 194 ? -5.502 2.794 2.267 1.00 96.31 194 LEU A CA 1
ATOM 1432 C C . LEU A 1 194 ? -5.276 4.286 1.985 1.00 96.31 194 LEU A C 1
ATOM 1434 O O . LEU A 1 194 ? -6.198 4.960 1.533 1.00 96.31 194 LEU A O 1
ATOM 1438 N N . ASP A 1 195 ? -4.050 4.783 2.163 1.00 94.44 195 ASP A N 1
ATOM 1439 C CA . ASP A 1 195 ? -3.686 6.175 1.856 1.00 94.44 195 ASP A CA 1
ATOM 1440 C C . ASP A 1 195 ? -3.943 6.511 0.376 1.00 94.44 195 ASP A C 1
ATOM 1442 O O . ASP A 1 195 ? -4.543 7.537 0.053 1.00 94.44 195 ASP A O 1
ATOM 1446 N N . GLY A 1 196 ? -3.593 5.601 -0.539 1.00 93.75 196 GLY A N 1
ATOM 1447 C CA . GLY A 1 196 ? -3.859 5.760 -1.971 1.00 93.75 196 GLY A CA 1
ATOM 1448 C C . GLY A 1 196 ? -5.345 5.734 -2.354 1.00 93.75 196 GLY A C 1
ATOM 1449 O O . GLY A 1 196 ? -5.695 6.165 -3.453 1.00 93.75 196 GLY A O 1
ATOM 1450 N N . ALA A 1 197 ? -6.217 5.239 -1.474 1.00 96.12 197 ALA A N 1
ATOM 1451 C CA . ALA A 1 197 ? -7.654 5.117 -1.700 1.00 96.12 197 ALA A CA 1
ATOM 1452 C C . ALA A 1 197 ? -8.491 6.222 -1.037 1.00 96.12 197 ALA A C 1
ATOM 1454 O O . ALA A 1 197 ? -9.725 6.190 -1.115 1.00 96.12 197 ALA A O 1
ATOM 1455 N N . ARG A 1 198 ? -7.848 7.203 -0.393 1.00 94.19 198 ARG A N 1
ATOM 1456 C CA . ARG A 1 198 ? -8.538 8.334 0.231 1.00 94.19 198 ARG A CA 1
ATOM 1457 C C . ARG A 1 198 ? -9.385 9.105 -0.778 1.00 94.19 198 ARG A C 1
ATOM 1459 O O . ARG A 1 198 ? -9.001 9.346 -1.923 1.00 94.19 198 ARG A O 1
ATOM 1466 N N . THR A 1 199 ? -10.547 9.547 -0.314 1.00 94.25 199 THR A N 1
ATOM 1467 C CA . THR A 1 199 ? -11.488 10.376 -1.077 1.00 94.25 199 THR A CA 1
ATOM 1468 C C . THR A 1 199 ? -12.102 11.423 -0.161 1.00 94.25 199 THR A C 1
ATOM 1470 O O . THR A 1 199 ? -12.215 11.208 1.044 1.00 94.25 199 THR A O 1
ATOM 1473 N N . LEU A 1 200 ? -12.494 12.560 -0.724 1.00 92.56 200 LEU A N 1
ATOM 1474 C CA . LEU A 1 200 ? -13.044 13.680 0.031 1.00 92.56 200 LEU A CA 1
ATOM 1475 C C . LEU A 1 200 ? -14.548 13.513 0.224 1.00 92.56 200 LEU A C 1
ATOM 1477 O O . LEU A 1 200 ? -15.272 13.178 -0.720 1.00 92.56 200 LEU A O 1
ATOM 1481 N N . ALA A 1 201 ? -15.013 13.775 1.444 1.00 86.44 201 ALA A N 1
ATOM 1482 C CA . ALA A 1 201 ? -16.438 13.877 1.726 1.00 86.44 201 ALA A CA 1
ATOM 1483 C C . ALA A 1 201 ? -17.077 15.025 0.910 1.00 86.44 201 ALA A C 1
ATOM 1485 O O . ALA A 1 201 ? -16.371 15.956 0.506 1.00 86.44 201 ALA A O 1
ATOM 1486 N N . PRO A 1 202 ? -18.397 14.981 0.647 1.00 84.38 202 PRO A N 1
ATOM 1487 C CA . PRO A 1 202 ? -19.090 16.055 -0.060 1.00 84.38 202 PRO A CA 1
ATOM 1488 C C . PRO A 1 202 ? -18.847 17.419 0.601 1.00 84.38 202 PRO A C 1
ATOM 1490 O O . PRO A 1 202 ? -19.007 17.561 1.810 1.00 84.38 202 PRO A O 1
ATOM 1493 N N . GLY A 1 203 ? -18.426 18.409 -0.191 1.00 84.56 203 GLY A N 1
ATOM 1494 C CA . GLY A 1 203 ? -18.122 19.765 0.288 1.00 84.56 203 GLY A CA 1
ATOM 1495 C C . GLY A 1 203 ? -16.799 19.920 1.051 1.00 84.56 203 GLY A C 1
ATOM 1496 O O . GLY A 1 203 ? -16.440 21.041 1.407 1.00 84.56 203 GLY A O 1
ATOM 1497 N N . ASP A 1 204 ? -16.055 18.836 1.283 1.00 87.81 204 ASP A N 1
ATOM 1498 C CA . ASP A 1 204 ? -14.782 18.883 2.000 1.00 87.81 204 ASP A CA 1
ATOM 1499 C C . ASP A 1 204 ? -13.618 19.272 1.073 1.00 87.81 204 ASP A C 1
ATOM 1501 O O . ASP A 1 204 ? -13.617 19.006 -0.133 1.00 87.81 204 ASP A O 1
ATOM 1505 N N . THR A 1 205 ? -12.587 19.886 1.647 1.00 90.44 205 THR A N 1
ATOM 1506 C CA . THR A 1 205 ? -11.344 20.219 0.938 1.00 90.44 205 THR A CA 1
ATOM 1507 C C . THR A 1 205 ? -10.203 19.366 1.473 1.00 90.44 205 THR A C 1
ATOM 1509 O O . THR A 1 205 ? -10.216 18.967 2.633 1.00 90.44 205 THR A O 1
ATOM 1512 N N . VAL A 1 206 ? -9.163 19.138 0.663 1.00 88.12 206 VAL A N 1
ATOM 1513 C CA . VAL A 1 206 ? -7.963 18.394 1.103 1.00 88.12 206 VAL A CA 1
ATOM 1514 C C . VAL A 1 206 ? -7.418 18.950 2.421 1.00 88.12 206 VAL A C 1
ATOM 1516 O O . VAL A 1 206 ? -7.200 18.203 3.366 1.00 88.12 206 VAL A O 1
ATOM 1519 N N . LYS A 1 207 ? -7.284 20.277 2.521 1.00 87.56 207 LYS A N 1
ATOM 1520 C CA . LYS A 1 207 ? -6.759 20.940 3.719 1.00 87.56 207 LYS A CA 1
ATOM 1521 C C . LYS A 1 207 ? -7.656 20.741 4.945 1.00 87.56 207 LYS A C 1
ATOM 1523 O O . LYS A 1 207 ? -7.142 20.549 6.042 1.00 87.56 207 LYS A O 1
ATOM 1528 N N . ALA A 1 208 ? -8.975 20.813 4.778 1.00 87.31 208 ALA A N 1
ATOM 1529 C CA . ALA A 1 208 ? -9.916 20.615 5.878 1.00 87.31 208 ALA A CA 1
ATOM 1530 C C . ALA A 1 208 ? -9.931 19.151 6.354 1.00 87.31 208 ALA A C 1
ATOM 1532 O O . ALA A 1 208 ? -9.872 18.912 7.562 1.00 87.31 208 ALA A O 1
ATOM 1533 N N . SER A 1 209 ? -9.876 18.187 5.428 1.00 85.62 209 SER A N 1
ATOM 1534 C CA . SER A 1 209 ? -9.709 16.766 5.754 1.00 85.62 209 SER A CA 1
ATOM 1535 C C . SER A 1 209 ? -8.413 16.515 6.531 1.00 85.62 209 SER A C 1
ATOM 1537 O O . SER A 1 209 ? -8.454 15.893 7.589 1.00 85.62 209 SER A O 1
ATOM 1539 N N . GLU A 1 210 ? -7.281 17.065 6.075 1.00 84.81 210 GLU A N 1
ATOM 1540 C CA . GLU A 1 210 ? -5.980 16.928 6.753 1.00 84.81 210 GLU A CA 1
ATOM 1541 C C . GLU A 1 210 ? -5.978 17.538 8.153 1.00 84.81 210 GLU A C 1
ATOM 1543 O O . GLU A 1 210 ? -5.411 16.959 9.075 1.00 84.81 210 GLU A O 1
ATOM 1548 N N . LEU A 1 211 ? -6.615 18.697 8.339 1.00 84.50 211 LEU A N 1
ATOM 1549 C CA . LEU A 1 211 ? -6.727 19.335 9.652 1.00 84.50 211 LEU A CA 1
ATOM 1550 C C . LEU A 1 211 ? -7.576 18.503 10.616 1.00 84.50 211 LEU A C 1
ATOM 1552 O O . LEU A 1 211 ? -7.205 18.352 11.779 1.00 84.50 211 LEU A O 1
ATOM 1556 N N . ARG A 1 212 ? -8.690 17.941 10.138 1.00 82.56 212 ARG A N 1
ATOM 1557 C CA . ARG A 1 212 ? -9.556 17.064 10.932 1.00 82.56 212 ARG A CA 1
ATOM 1558 C C . ARG A 1 212 ? -8.838 15.775 11.323 1.00 82.56 212 ARG A C 1
ATOM 1560 O O . ARG A 1 212 ? -8.874 15.396 12.489 1.00 82.56 212 ARG A O 1
ATOM 1567 N N . GLU A 1 213 ? -8.153 15.139 10.379 1.00 80.50 213 GLU A N 1
ATOM 1568 C CA . GLU A 1 213 ? -7.335 13.956 10.652 1.00 80.50 213 GLU A CA 1
ATOM 1569 C C . GLU A 1 213 ? -6.201 14.278 11.625 1.00 80.50 213 GLU A C 1
ATOM 1571 O O . GLU A 1 213 ? -5.996 13.548 12.587 1.00 80.50 213 GLU A O 1
ATOM 1576 N N . ALA A 1 214 ? -5.504 15.402 11.445 1.00 77.31 214 ALA A N 1
ATOM 1577 C CA . ALA A 1 214 ? -4.447 15.831 12.355 1.00 77.31 214 ALA A CA 1
ATOM 1578 C C . ALA A 1 214 ? -4.968 16.109 13.775 1.00 77.31 214 ALA A C 1
ATOM 1580 O O . ALA A 1 214 ? -4.248 15.851 14.738 1.00 77.31 214 ALA A O 1
ATOM 1581 N N . ALA A 1 215 ? -6.198 16.612 13.913 1.00 79.69 215 ALA A N 1
ATOM 1582 C CA . ALA A 1 215 ? -6.848 16.824 15.205 1.00 79.69 215 ALA A CA 1
ATOM 1583 C C . ALA A 1 215 ? -7.290 15.506 15.865 1.00 79.69 215 ALA A C 1
ATOM 1585 O O . ALA A 1 215 ? -7.206 15.375 17.084 1.00 79.69 215 ALA A O 1
ATOM 1586 N N . ALA A 1 216 ? -7.726 14.526 15.070 1.00 76.94 216 ALA A N 1
ATOM 1587 C CA . ALA A 1 216 ? -8.103 13.193 15.541 1.00 76.94 216 ALA A CA 1
ATOM 1588 C C . ALA A 1 216 ? -6.901 12.243 15.720 1.00 76.94 216 ALA A C 1
ATOM 1590 O O . ALA A 1 216 ? -7.044 11.175 16.315 1.00 76.94 216 ALA A O 1
ATOM 1591 N N . ALA A 1 217 ? -5.717 12.627 15.227 1.00 74.62 217 ALA A N 1
ATOM 1592 C CA . ALA A 1 217 ? -4.535 11.781 15.147 1.00 74.62 217 ALA A CA 1
ATOM 1593 C C . ALA A 1 217 ? -4.109 11.242 16.518 1.00 74.62 217 ALA A C 1
ATOM 1595 O O . ALA A 1 217 ? -3.536 11.945 17.358 1.00 74.62 217 ALA A O 1
ATOM 1596 N N . ARG A 1 218 ? -4.311 9.940 16.722 1.00 77.06 218 ARG A N 1
ATOM 1597 C CA . ARG A 1 218 ? -3.787 9.227 17.888 1.00 77.06 218 ARG A CA 1
ATOM 1598 C C . ARG A 1 218 ? -2.299 8.933 17.717 1.00 77.06 218 ARG A C 1
ATOM 1600 O O . ARG A 1 218 ? -1.753 8.902 16.615 1.00 77.06 218 ARG A O 1
ATOM 1607 N N . THR A 1 219 ? -1.610 8.702 18.837 1.00 77.19 219 THR A N 1
ATOM 1608 C CA . THR A 1 219 ? -0.203 8.275 18.785 1.00 77.19 219 THR A CA 1
ATOM 1609 C C . THR A 1 219 ? -0.109 6.906 18.112 1.00 77.19 219 THR A C 1
ATOM 1611 O O . THR A 1 219 ? -0.642 5.942 18.656 1.00 77.19 219 THR A O 1
ATOM 1614 N N . VAL A 1 220 ? 0.602 6.812 16.988 1.00 84.06 220 VAL A N 1
ATOM 1615 C CA . VAL A 1 220 ? 0.822 5.567 16.225 1.00 84.06 220 VAL A CA 1
ATOM 1616 C C . VAL A 1 220 ? 1.458 4.462 17.076 1.00 84.06 220 VAL A C 1
ATOM 1618 O O . VAL A 1 220 ? 2.358 4.743 17.876 1.00 84.06 220 VAL A O 1
ATOM 1621 N N . TRP A 1 221 ? 1.014 3.207 16.922 1.00 84.62 221 TRP A N 1
ATOM 1622 C CA . TRP A 1 221 ? 1.406 2.096 17.805 1.00 84.62 221 TRP A CA 1
ATOM 1623 C C . TRP A 1 221 ? 2.909 1.879 17.935 1.00 84.62 221 TRP A C 1
ATOM 1625 O O . TRP A 1 221 ? 3.409 1.684 19.041 1.00 84.62 221 TRP A O 1
ATOM 1635 N N . PHE A 1 222 ? 3.649 1.977 16.838 1.00 83.25 222 PHE A N 1
ATOM 1636 C CA . PHE A 1 222 ? 5.091 1.759 16.859 1.00 83.25 222 PHE A CA 1
ATOM 1637 C C . PHE A 1 222 ? 5.834 2.905 17.563 1.00 83.25 222 PHE A C 1
ATOM 1639 O O . PHE A 1 222 ? 6.850 2.676 18.208 1.00 83.25 222 PHE A O 1
ATOM 1646 N N . GLY A 1 223 ? 5.276 4.120 17.580 1.00 81.69 223 GLY A N 1
ATOM 1647 C CA . GLY A 1 223 ? 5.741 5.196 18.459 1.00 81.69 223 GLY A CA 1
ATOM 1648 C C . GLY A 1 223 ? 5.435 4.929 19.940 1.00 81.69 223 GLY A C 1
ATOM 1649 O O . GLY A 1 223 ? 6.186 5.365 20.813 1.00 81.69 223 GLY A O 1
ATOM 1650 N N . ARG A 1 224 ? 4.357 4.183 20.238 1.00 86.31 224 ARG A N 1
ATOM 1651 C CA . ARG A 1 224 ? 3.991 3.776 21.608 1.00 86.31 224 ARG A CA 1
ATOM 1652 C C . ARG A 1 224 ? 4.942 2.721 22.175 1.00 86.31 224 ARG A C 1
ATOM 1654 O O . ARG A 1 224 ? 5.185 2.766 23.373 1.00 86.31 224 ARG A O 1
ATOM 1661 N N . ILE A 1 225 ? 5.530 1.849 21.348 1.00 82.62 225 ILE A N 1
ATOM 1662 C CA . ILE A 1 225 ? 6.521 0.848 21.802 1.00 82.62 225 ILE A CA 1
ATOM 1663 C C . ILE A 1 225 ? 7.706 1.518 22.511 1.00 82.62 225 ILE A C 1
ATOM 1665 O O . ILE A 1 225 ? 8.216 1.009 23.504 1.00 82.62 225 ILE A O 1
ATOM 1669 N N . TYR A 1 226 ? 8.113 2.695 22.038 1.00 81.44 226 TYR A N 1
ATOM 1670 C CA . TYR A 1 226 ? 9.235 3.447 22.598 1.00 81.44 226 TYR A CA 1
ATOM 1671 C C . TYR A 1 226 ? 8.842 4.371 23.763 1.00 81.44 226 TYR A C 1
ATOM 1673 O O . TYR A 1 226 ? 9.675 5.145 24.249 1.00 81.44 226 TYR A O 1
ATOM 1681 N N . LYS A 1 227 ? 7.588 4.319 24.241 1.00 78.62 227 LYS A N 1
ATOM 1682 C CA . LYS A 1 227 ? 7.184 4.997 25.479 1.00 78.62 227 LYS A CA 1
ATOM 1683 C C . LYS A 1 227 ? 7.700 4.203 26.673 1.00 78.62 227 LYS A C 1
ATOM 1685 O O . LYS A 1 227 ? 7.001 3.381 27.249 1.00 78.62 227 LYS A O 1
ATOM 1690 N N . VAL A 1 228 ? 8.943 4.475 27.046 1.00 70.88 228 VAL A N 1
ATOM 1691 C CA . VAL A 1 228 ? 9.533 3.929 28.266 1.00 70.88 228 VAL A CA 1
ATOM 1692 C C . VAL A 1 228 ? 9.228 4.882 29.425 1.00 70.88 228 VAL A C 1
ATOM 1694 O O . VAL A 1 228 ? 9.763 5.993 29.493 1.00 70.88 228 VAL A O 1
ATOM 1697 N N . GLU A 1 229 ? 8.323 4.470 30.312 1.00 69.31 229 GLU A N 1
ATOM 1698 C CA . GLU A 1 229 ? 8.011 5.163 31.566 1.00 69.31 229 GLU A CA 1
ATOM 1699 C C . GLU A 1 229 ? 8.896 4.606 32.679 1.00 69.31 229 GLU A C 1
ATOM 1701 O O . GLU A 1 229 ? 8.518 3.703 33.416 1.00 69.31 229 GLU A O 1
ATOM 1706 N N . VAL A 1 230 ? 10.118 5.124 32.778 1.00 62.38 230 VAL A N 1
ATOM 1707 C CA . VAL A 1 230 ? 11.011 4.818 33.900 1.00 62.38 230 VAL A CA 1
ATOM 1708 C C . VAL A 1 230 ? 11.285 6.120 34.640 1.00 62.38 230 VAL A C 1
ATOM 1710 O O . VAL A 1 230 ? 11.840 7.065 34.073 1.00 62.38 230 VAL A O 1
ATOM 1713 N N . GLY A 1 231 ? 10.827 6.186 35.890 1.00 69.06 231 GLY A N 1
ATOM 1714 C CA . GLY A 1 231 ? 11.115 7.284 36.811 1.00 69.06 231 GLY A CA 1
ATOM 1715 C C . GLY A 1 231 ? 12.509 7.166 37.437 1.00 69.06 231 GLY A C 1
ATOM 1716 O O . GLY A 1 231 ? 13.128 6.102 37.427 1.00 69.06 231 GLY A O 1
ATOM 1717 N N . GLY A 1 232 ? 13.004 8.267 38.006 1.00 76.50 232 GLY A N 1
ATOM 1718 C CA . GLY A 1 232 ? 14.254 8.292 38.772 1.00 76.50 232 GLY A CA 1
ATOM 1719 C C . GLY A 1 232 ? 15.528 8.430 37.927 1.00 76.50 232 GLY A C 1
ATOM 1720 O O . GLY A 1 232 ? 15.523 9.000 36.837 1.00 76.50 232 GLY A O 1
ATOM 1721 N N . GLN A 1 233 ? 16.643 7.918 38.453 1.00 82.50 233 GLN A N 1
ATOM 1722 C CA . GLN A 1 233 ? 18.009 8.136 37.941 1.00 82.50 233 GLN A CA 1
ATOM 1723 C C . GLN A 1 233 ? 18.291 7.597 36.524 1.00 82.50 233 GLN A C 1
ATOM 1725 O O . GLN A 1 233 ? 19.278 7.981 35.905 1.00 82.50 233 GLN A O 1
ATOM 1730 N N . TRP A 1 234 ? 17.428 6.727 35.991 1.00 80.31 234 TRP A N 1
ATOM 1731 C CA . TRP A 1 234 ? 17.579 6.117 34.663 1.00 80.31 234 TRP A CA 1
ATOM 1732 C C . TRP A 1 234 ? 16.931 6.934 33.531 1.00 80.31 234 TRP A C 1
ATOM 1734 O O . TRP A 1 234 ? 17.150 6.650 32.352 1.00 80.31 234 TRP A O 1
ATOM 1744 N N . ALA A 1 235 ? 16.167 7.979 33.869 1.00 80.19 235 ALA A N 1
ATOM 1745 C CA . ALA A 1 235 ? 15.521 8.865 32.904 1.00 80.19 235 ALA A CA 1
ATOM 1746 C C . ALA A 1 235 ? 16.475 9.502 31.864 1.00 80.19 235 ALA A C 1
ATOM 1748 O O . ALA A 1 235 ? 16.119 9.480 30.681 1.00 80.19 235 ALA A O 1
ATOM 1749 N N . PRO A 1 236 ? 17.667 10.035 32.222 1.00 84.25 236 PRO A N 1
ATOM 1750 C CA . PRO A 1 236 ? 18.581 10.601 31.228 1.00 84.25 236 PRO A CA 1
ATOM 1751 C C . PRO A 1 236 ? 19.156 9.540 30.281 1.00 84.25 236 PRO A C 1
ATOM 1753 O O . PRO A 1 236 ? 19.306 9.817 29.093 1.00 84.25 236 PRO A O 1
ATOM 1756 N N . LEU A 1 237 ? 19.401 8.312 30.759 1.00 85.38 237 LEU A N 1
ATOM 1757 C CA . LEU A 1 237 ? 19.926 7.229 29.917 1.00 85.38 237 LEU A CA 1
ATOM 1758 C C . LEU A 1 237 ? 18.922 6.810 28.832 1.00 85.38 237 LEU A C 1
ATOM 1760 O O . LEU A 1 237 ? 19.306 6.460 27.721 1.00 85.38 237 LEU A O 1
ATOM 1764 N N . LEU A 1 238 ? 17.625 6.885 29.138 1.00 85.25 238 LEU A N 1
ATOM 1765 C CA . LEU A 1 238 ? 16.543 6.512 28.223 1.00 85.25 238 LEU A CA 1
ATOM 1766 C C . LEU A 1 238 ? 16.025 7.693 27.385 1.00 85.25 238 LEU A C 1
ATOM 1768 O O . LEU A 1 238 ? 15.165 7.508 26.520 1.00 85.25 238 LEU A O 1
ATOM 1772 N N . ALA A 1 239 ? 16.547 8.906 27.591 1.00 85.88 239 ALA A N 1
ATOM 1773 C CA . ALA A 1 239 ? 16.156 10.089 26.830 1.00 85.88 239 ALA A CA 1
ATOM 1774 C C . ALA A 1 239 ? 16.326 9.928 25.302 1.00 85.88 239 ALA A C 1
ATOM 1776 O O . ALA A 1 239 ? 15.403 10.328 24.583 1.00 85.88 239 ALA A O 1
ATOM 1777 N N . PRO A 1 240 ? 17.400 9.294 24.776 1.00 89.06 240 PRO A N 1
ATOM 1778 C CA . PRO A 1 240 ? 17.534 9.031 23.342 1.00 89.06 240 PRO A CA 1
ATOM 1779 C C . PRO A 1 240 ? 16.423 8.127 22.796 1.00 89.06 240 PRO A C 1
ATOM 1781 O O . PRO A 1 240 ? 15.855 8.422 21.748 1.00 89.06 240 PRO A O 1
ATOM 1784 N N . VAL A 1 241 ? 16.036 7.083 23.538 1.00 87.31 241 VAL A N 1
ATOM 1785 C CA . VAL A 1 241 ? 14.942 6.170 23.154 1.00 87.31 241 VAL A CA 1
ATOM 1786 C C . VAL A 1 241 ? 13.607 6.915 23.109 1.00 87.31 241 VAL A C 1
ATOM 1788 O O . VAL A 1 241 ? 12.828 6.754 22.171 1.00 87.31 241 VAL A O 1
ATOM 1791 N N . ARG A 1 242 ? 13.355 7.808 24.073 1.00 86.25 242 ARG A N 1
ATOM 1792 C CA . ARG A 1 242 ? 12.142 8.645 24.089 1.00 86.25 242 ARG A CA 1
ATOM 1793 C C . ARG A 1 242 ? 12.145 9.683 22.967 1.00 86.25 242 ARG A C 1
ATOM 1795 O O . ARG A 1 242 ? 11.102 9.952 22.374 1.00 86.25 242 ARG A O 1
ATOM 1802 N N . ALA A 1 243 ? 13.294 10.289 22.665 1.00 89.56 243 ALA A N 1
ATOM 1803 C CA . ALA A 1 243 ? 13.446 11.197 21.528 1.00 89.56 243 ALA A CA 1
ATOM 1804 C C . ALA A 1 243 ? 13.185 10.468 20.204 1.00 89.56 243 ALA A C 1
ATOM 1806 O O . ALA A 1 243 ? 12.427 10.968 19.374 1.00 89.56 243 ALA A O 1
ATOM 1807 N N . PHE A 1 244 ? 13.714 9.255 20.063 1.00 90.31 244 PHE A N 1
ATOM 1808 C CA . PHE A 1 244 ? 13.466 8.387 18.923 1.00 90.31 244 PHE A CA 1
ATOM 1809 C C . PHE A 1 244 ? 11.984 8.020 18.783 1.00 90.31 244 PHE A C 1
ATOM 1811 O O . PHE A 1 244 ? 11.399 8.218 17.722 1.00 90.31 244 PHE A O 1
ATOM 1818 N N . GLY A 1 245 ? 11.334 7.600 19.872 1.00 88.88 245 GLY A N 1
ATOM 1819 C CA . GLY A 1 245 ? 9.894 7.334 19.891 1.00 88.88 245 GLY A CA 1
ATOM 1820 C C . GLY A 1 245 ? 9.053 8.536 19.457 1.00 88.88 245 GLY A C 1
ATOM 1821 O O . GLY A 1 245 ? 8.104 8.382 18.689 1.00 88.88 245 GLY A O 1
ATOM 1822 N N . ARG A 1 246 ? 9.431 9.751 19.881 1.00 89.62 246 ARG A N 1
ATOM 1823 C CA . ARG A 1 246 ? 8.786 11.001 19.441 1.00 89.62 246 ARG A CA 1
ATOM 1824 C C . ARG A 1 246 ? 9.014 11.286 17.961 1.00 89.62 246 ARG A C 1
ATOM 1826 O O . ARG A 1 246 ? 8.066 11.686 17.292 1.00 89.62 246 ARG A O 1
ATOM 1833 N N . LEU A 1 247 ? 10.229 11.079 17.456 1.00 91.44 247 LEU A N 1
ATOM 1834 C CA . LEU A 1 247 ? 10.554 11.249 16.039 1.00 91.44 247 LEU A CA 1
ATOM 1835 C C . LEU A 1 247 ? 9.722 10.298 15.176 1.00 91.44 247 LEU A C 1
ATOM 1837 O O . LEU A 1 247 ? 9.061 10.729 14.238 1.00 91.44 247 LEU A O 1
ATOM 1841 N N . VAL A 1 248 ? 9.703 9.019 15.532 1.00 89.88 248 VAL A N 1
ATOM 1842 C CA . VAL A 1 248 ? 8.958 7.985 14.815 1.00 89.88 248 VAL A CA 1
ATOM 1843 C C . VAL A 1 248 ? 7.446 8.240 14.888 1.00 89.88 248 VAL A C 1
ATOM 1845 O O . VAL A 1 248 ? 6.752 8.129 13.879 1.00 89.88 248 VAL A O 1
ATOM 1848 N N . ALA A 1 249 ? 6.928 8.668 16.044 1.00 88.25 249 ALA A N 1
ATOM 1849 C CA . ALA A 1 249 ? 5.526 9.060 16.178 1.00 88.25 249 ALA A CA 1
ATOM 1850 C C . ALA A 1 249 ? 5.172 10.311 15.357 1.00 88.25 249 ALA A C 1
ATOM 1852 O O . ALA A 1 249 ? 4.067 10.415 14.828 1.00 88.25 249 ALA A O 1
ATOM 1853 N N . TRP A 1 250 ? 6.098 11.266 15.253 1.00 89.12 250 TRP A N 1
ATOM 1854 C CA . TRP A 1 250 ? 5.941 12.448 14.412 1.00 89.12 250 TRP A CA 1
ATOM 1855 C C . TRP A 1 250 ? 5.917 12.075 12.928 1.00 89.12 250 TRP A C 1
ATOM 1857 O O . TRP A 1 250 ? 5.025 12.530 12.216 1.00 89.12 250 TRP A O 1
ATOM 1867 N N . LEU A 1 251 ? 6.829 11.201 12.494 1.00 89.81 251 LEU A N 1
ATOM 1868 C CA . LEU A 1 251 ? 6.880 10.693 11.124 1.00 89.81 251 LEU A CA 1
ATOM 1869 C C . LEU A 1 251 ? 5.584 9.971 10.742 1.00 89.81 251 LEU A C 1
ATOM 1871 O O . LEU A 1 251 ? 5.055 10.220 9.669 1.00 89.81 251 LEU A O 1
ATOM 1875 N N . GLY A 1 252 ? 5.039 9.129 11.624 1.00 86.69 252 GLY A N 1
ATOM 1876 C CA . GLY A 1 252 ? 3.817 8.362 11.358 1.00 86.69 252 GLY A CA 1
ATOM 1877 C C . GLY A 1 252 ? 2.509 9.162 11.384 1.00 86.69 252 GLY A C 1
ATOM 1878 O O . GLY A 1 252 ? 1.465 8.618 11.033 1.00 86.69 252 GLY A O 1
ATOM 1879 N N . ARG A 1 253 ? 2.527 10.434 11.807 1.00 86.94 253 ARG A N 1
ATOM 1880 C CA . ARG A 1 253 ? 1.306 11.203 12.106 1.00 86.94 253 ARG A CA 1
ATOM 1881 C C . ARG A 1 253 ? 0.380 11.376 10.902 1.00 86.94 253 ARG A C 1
ATOM 1883 O O . ARG A 1 253 ? -0.835 11.335 11.081 1.00 86.94 253 ARG A O 1
ATOM 1890 N N . SER A 1 254 ? 0.936 11.545 9.703 1.00 86.31 254 SER A N 1
ATOM 1891 C CA . SER A 1 254 ? 0.162 11.709 8.463 1.00 86.31 254 SER A CA 1
ATOM 1892 C C . SER A 1 254 ? -0.689 10.490 8.106 1.00 86.31 254 SER A C 1
ATOM 1894 O O . SER A 1 254 ? -1.694 10.651 7.422 1.00 86.31 254 SER A O 1
ATOM 1896 N N . TRP A 1 255 ? -0.328 9.305 8.610 1.00 90.56 255 TRP A N 1
ATOM 1897 C CA . TRP A 1 255 ? -1.048 8.049 8.367 1.00 90.56 255 TRP A CA 1
ATOM 1898 C C . TRP A 1 255 ? -1.792 7.536 9.603 1.00 90.56 255 TRP A C 1
ATOM 1900 O O . TRP A 1 255 ? -2.121 6.358 9.697 1.00 90.56 255 TRP A O 1
ATOM 1910 N N . SER A 1 256 ? -2.022 8.400 10.595 1.00 87.69 256 SER A N 1
ATOM 1911 C CA . SER A 1 256 ? -2.693 8.005 11.840 1.00 87.69 256 SER A CA 1
ATOM 1912 C C . SER A 1 256 ? -4.103 7.453 11.605 1.00 87.69 256 SER A C 1
ATOM 1914 O O . SER A 1 256 ? -4.469 6.491 12.272 1.00 87.69 256 SER A O 1
ATOM 1916 N N . GLY A 1 257 ? -4.844 7.985 10.625 1.00 87.00 257 GLY A N 1
ATOM 1917 C CA . GLY A 1 257 ? -6.166 7.478 10.245 1.00 87.00 257 GLY A CA 1
ATOM 1918 C C . GLY A 1 257 ? -6.121 6.056 9.677 1.00 87.00 257 GLY A C 1
ATOM 1919 O O . GLY A 1 257 ? -6.855 5.183 10.135 1.00 87.00 257 GLY A O 1
ATOM 1920 N N . GLU A 1 258 ? -5.215 5.770 8.736 1.00 92.44 258 GLU A N 1
ATOM 1921 C CA . GLU A 1 258 ? -5.045 4.419 8.173 1.00 92.44 258 GLU A CA 1
ATOM 1922 C C . GLU A 1 258 ? -4.584 3.436 9.238 1.00 92.44 258 GLU A C 1
ATOM 1924 O O . GLU A 1 258 ? -5.055 2.301 9.297 1.00 92.44 258 GLU A O 1
ATOM 1929 N N . LEU A 1 259 ? -3.655 3.875 10.085 1.00 91.38 259 LEU A N 1
ATOM 1930 C CA . LEU A 1 259 ? -3.146 3.068 11.179 1.00 91.38 259 LEU A CA 1
ATOM 1931 C C . LEU A 1 259 ? -4.256 2.750 12.178 1.00 91.38 259 LEU A C 1
ATOM 1933 O O . LEU A 1 259 ? -4.357 1.602 12.593 1.00 91.38 259 LEU A O 1
ATOM 1937 N N . GLU A 1 260 ? -5.132 3.700 12.505 1.00 90.12 260 GLU A N 1
ATOM 1938 C CA . GLU A 1 260 ? -6.288 3.463 13.375 1.00 90.12 260 GLU A CA 1
ATOM 1939 C C . GLU A 1 260 ? -7.277 2.464 12.759 1.00 90.12 260 GLU A C 1
ATOM 1941 O O . GLU A 1 260 ? -7.727 1.546 13.449 1.00 90.12 260 GLU A O 1
ATOM 1946 N N . VAL A 1 261 ? -7.545 2.564 11.453 1.00 90.50 261 VAL A N 1
ATOM 1947 C CA . VAL A 1 261 ? -8.378 1.590 10.727 1.00 90.50 261 VAL A CA 1
ATOM 1948 C C . VAL A 1 261 ? -7.801 0.174 10.837 1.00 90.50 261 VAL A C 1
ATOM 1950 O O . VAL A 1 261 ? -8.542 -0.773 11.122 1.00 90.50 261 VAL A O 1
ATOM 1953 N N . LEU A 1 262 ? -6.488 0.019 10.640 1.00 93.38 262 LEU A N 1
ATOM 1954 C CA . LEU A 1 262 ? -5.816 -1.281 10.711 1.00 93.38 262 LEU A CA 1
ATOM 1955 C C . LEU A 1 262 ? -5.697 -1.801 12.156 1.00 93.38 262 LEU A C 1
ATOM 1957 O O . LEU A 1 262 ? -5.893 -2.994 12.394 1.00 93.38 262 LEU A O 1
ATOM 1961 N N . GLU A 1 263 ? -5.412 -0.925 13.123 1.00 92.12 263 GLU A N 1
ATOM 1962 C CA . GLU A 1 263 ? -5.311 -1.249 14.554 1.00 92.12 263 GLU A CA 1
ATOM 1963 C C . GLU A 1 263 ? -6.667 -1.673 15.138 1.00 92.12 263 GLU A C 1
ATOM 1965 O O . GLU A 1 263 ? -6.726 -2.600 15.948 1.00 92.12 263 GLU A O 1
ATOM 1970 N N . GLY A 1 264 ? -7.763 -1.039 14.712 1.00 91.94 264 GLY A N 1
ATOM 1971 C CA . GLY A 1 264 ? -9.108 -1.336 15.204 1.00 91.94 264 GLY A CA 1
ATOM 1972 C C . GLY A 1 264 ? -9.640 -2.700 14.762 1.00 91.94 264 GLY A C 1
ATOM 1973 O O . GLY A 1 264 ? -10.525 -3.255 15.413 1.00 91.94 264 GLY A O 1
ATOM 1974 N N . ARG A 1 265 ? -9.116 -3.264 13.6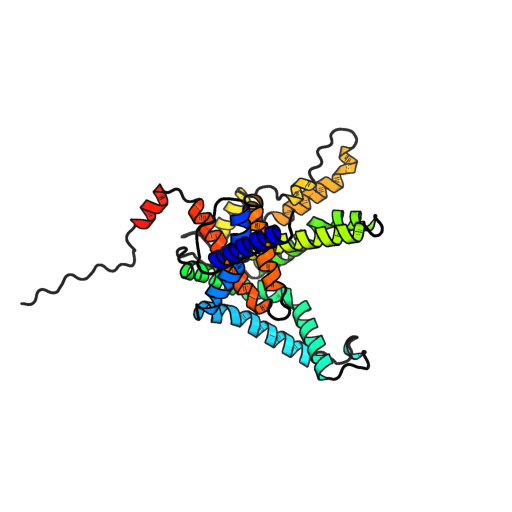62 1.00 94.50 265 ARG A N 1
ATOM 1975 C CA . ARG A 1 265 ? -9.590 -4.534 13.080 1.00 94.50 265 ARG A CA 1
ATOM 1976 C C . ARG A 1 265 ? -8.412 -5.426 12.640 1.00 94.50 265 ARG A C 1
ATOM 1978 O O . ARG A 1 265 ? -8.238 -5.666 11.444 1.00 94.50 265 ARG A O 1
ATOM 1985 N N . PRO A 1 266 ? -7.614 -5.982 13.577 1.00 95.31 266 PRO A N 1
ATOM 1986 C CA . PRO A 1 266 ? -6.384 -6.701 13.232 1.00 95.31 266 PRO A CA 1
ATOM 1987 C C . PRO A 1 266 ? -6.556 -7.899 12.279 1.00 95.31 266 PRO A C 1
ATOM 1989 O O . PRO A 1 266 ? -5.754 -8.021 11.355 1.00 95.31 266 PRO A O 1
ATOM 1992 N N . PRO A 1 267 ? -7.575 -8.777 12.419 1.00 97.19 267 PRO A N 1
ATOM 1993 C CA . PRO A 1 267 ? -7.745 -9.897 11.490 1.00 97.19 267 PRO A CA 1
ATOM 1994 C C . PRO A 1 267 ? -8.005 -9.426 10.057 1.00 97.19 267 PRO A C 1
ATOM 1996 O O . PRO A 1 267 ? -7.427 -9.965 9.116 1.00 97.19 267 PRO A O 1
ATOM 1999 N N . LEU A 1 268 ? -8.821 -8.379 9.905 1.00 96.94 268 LEU A N 1
ATOM 2000 C CA . LEU A 1 268 ? -9.099 -7.732 8.627 1.00 96.94 268 LEU A CA 1
ATOM 2001 C C . LEU A 1 268 ? -7.830 -7.140 8.012 1.00 96.94 268 LEU A C 1
ATOM 2003 O O . LEU A 1 268 ? -7.536 -7.401 6.847 1.00 96.94 268 LEU A O 1
ATOM 2007 N N . ALA A 1 269 ? -7.062 -6.393 8.808 1.00 96.50 269 ALA A N 1
ATOM 2008 C CA . ALA A 1 269 ? -5.803 -5.780 8.396 1.00 96.50 269 ALA A CA 1
ATOM 2009 C C . ALA A 1 269 ? -4.777 -6.821 7.928 1.00 96.50 269 ALA A C 1
ATOM 2011 O O . ALA A 1 269 ? -4.178 -6.660 6.866 1.00 96.50 269 ALA A O 1
ATOM 2012 N N . VAL A 1 270 ? -4.606 -7.911 8.684 1.00 97.25 270 VAL A N 1
ATOM 2013 C CA . VAL A 1 270 ? -3.702 -9.014 8.325 1.00 97.25 270 VAL A CA 1
ATOM 2014 C C . VAL A 1 270 ? -4.158 -9.683 7.034 1.00 97.25 270 VAL A C 1
ATOM 2016 O O . VAL A 1 270 ? -3.344 -9.886 6.136 1.00 97.25 270 VAL A O 1
ATOM 2019 N N . GLY A 1 271 ? -5.450 -9.990 6.910 1.00 97.56 271 GLY A N 1
ATOM 2020 C CA . GLY A 1 271 ? -6.006 -10.591 5.699 1.00 97.56 271 GLY A CA 1
ATOM 2021 C C . GLY A 1 271 ? -5.764 -9.704 4.487 1.00 97.56 271 GLY A C 1
ATOM 2022 O O . GLY A 1 271 ? -5.230 -10.164 3.481 1.00 97.56 271 GLY A O 1
ATOM 2023 N N . PHE A 1 272 ? -6.082 -8.416 4.612 1.00 98.19 272 PHE A N 1
ATOM 2024 C CA . PHE A 1 272 ? -5.886 -7.426 3.560 1.00 98.19 272 PHE A CA 1
ATOM 2025 C C . PHE A 1 272 ? -4.419 -7.306 3.152 1.00 98.19 272 PHE A C 1
ATOM 2027 O O . PHE A 1 272 ? -4.106 -7.446 1.972 1.00 98.19 272 PHE A O 1
ATOM 2034 N N . ALA A 1 273 ? -3.509 -7.154 4.115 1.00 97.62 273 ALA A N 1
ATOM 2035 C CA . ALA A 1 273 ? -2.075 -7.100 3.858 1.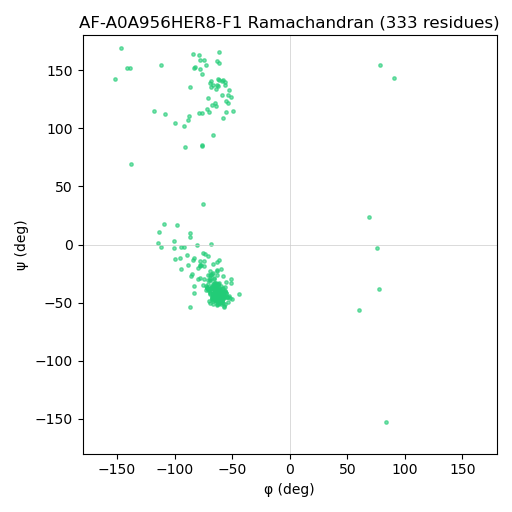00 97.62 273 ALA A CA 1
ATOM 2036 C C . ALA A 1 273 ? -1.564 -8.357 3.138 1.00 97.62 273 ALA A C 1
ATOM 2038 O O . ALA A 1 273 ? -0.809 -8.246 2.174 1.00 97.62 273 ALA A O 1
ATOM 2039 N N . LEU A 1 274 ? -2.002 -9.550 3.559 1.00 97.69 274 LEU A N 1
ATOM 2040 C CA . LEU A 1 274 ? -1.649 -10.810 2.903 1.00 97.69 274 LEU A CA 1
ATOM 2041 C C . LEU A 1 274 ? -2.199 -10.883 1.478 1.00 97.69 274 LEU A C 1
ATOM 2043 O O . LEU A 1 274 ? -1.473 -11.284 0.574 1.00 97.69 274 LEU A O 1
ATOM 2047 N N . GLY A 1 275 ? -3.444 -10.463 1.250 1.00 97.31 275 GLY A N 1
ATOM 2048 C CA . GLY A 1 275 ? -4.033 -10.423 -0.089 1.00 97.31 275 GLY A CA 1
ATOM 2049 C C . GLY A 1 275 ? -3.276 -9.482 -1.016 1.00 97.31 275 GLY A C 1
ATOM 2050 O O . GLY A 1 275 ? -2.987 -9.839 -2.157 1.00 97.31 275 GLY A O 1
ATOM 2051 N N . VAL A 1 276 ? -2.896 -8.303 -0.515 1.00 96.75 276 VAL A N 1
ATOM 2052 C CA . VAL A 1 276 ? -2.101 -7.345 -1.282 1.00 96.75 276 VAL A CA 1
ATOM 2053 C C . VAL A 1 276 ? -0.708 -7.915 -1.534 1.00 96.75 276 VAL A C 1
ATOM 2055 O O . VAL A 1 276 ? -0.225 -7.841 -2.658 1.00 96.75 276 VAL A O 1
ATOM 2058 N N . GLY A 1 277 ? -0.083 -8.541 -0.535 1.00 95.38 277 GLY A N 1
ATOM 2059 C CA . GLY A 1 277 ? 1.219 -9.194 -0.667 1.00 95.38 277 GLY A CA 1
ATOM 2060 C C . GLY A 1 277 ? 1.221 -10.323 -1.700 1.00 95.38 277 GLY A C 1
ATOM 2061 O O . GLY A 1 277 ? 2.122 -10.379 -2.531 1.00 95.38 277 GLY A O 1
ATOM 2062 N N . VAL A 1 278 ? 0.194 -11.180 -1.711 1.00 95.06 278 VAL A N 1
ATOM 2063 C CA . VAL A 1 278 ? 0.024 -12.237 -2.725 1.00 95.06 278 VAL A CA 1
ATOM 2064 C C . VAL A 1 278 ? -0.125 -11.630 -4.116 1.00 95.06 278 VAL A C 1
ATOM 2066 O O . VAL A 1 278 ? 0.498 -12.103 -5.064 1.00 95.06 278 VAL A O 1
ATOM 2069 N N . LEU A 1 279 ? -0.923 -10.569 -4.240 1.00 94.19 279 LEU A N 1
ATOM 2070 C CA . LEU A 1 279 ? -1.180 -9.925 -5.520 1.00 94.19 279 LEU A CA 1
ATOM 2071 C C . LEU A 1 279 ? 0.073 -9.205 -6.054 1.00 94.19 279 LEU A C 1
ATOM 2073 O O . LEU A 1 279 ? 0.489 -9.432 -7.186 1.00 94.19 279 LEU A O 1
ATOM 2077 N N . LEU A 1 280 ? 0.719 -8.376 -5.233 1.00 92.25 280 LEU A N 1
ATOM 2078 C CA . LEU A 1 280 ? 1.903 -7.594 -5.608 1.00 92.25 280 LEU A CA 1
ATOM 2079 C C . LEU A 1 280 ? 3.202 -8.409 -5.627 1.00 92.25 280 LEU A C 1
ATOM 2081 O O . LEU A 1 280 ? 4.202 -7.944 -6.178 1.00 92.25 280 LEU A O 1
ATOM 2085 N N . GLY A 1 281 ? 3.194 -9.607 -5.044 1.00 89.06 281 GLY A N 1
ATOM 2086 C CA . GLY A 1 281 ? 4.323 -10.532 -5.029 1.00 89.06 281 GLY A CA 1
ATOM 2087 C C . GLY A 1 281 ? 4.620 -11.165 -6.388 1.00 89.06 281 GLY A C 1
ATOM 2088 O O . GLY A 1 281 ? 5.667 -11.790 -6.532 1.00 89.06 281 GLY A O 1
ATOM 2089 N N . ILE A 1 282 ? 3.743 -10.998 -7.387 1.00 86.94 282 ILE A N 1
ATOM 2090 C CA . ILE A 1 282 ? 3.959 -11.502 -8.746 1.00 86.94 282 ILE A CA 1
ATOM 2091 C C . ILE A 1 282 ? 4.915 -10.553 -9.494 1.00 86.94 282 ILE A C 1
ATOM 2093 O O . ILE A 1 282 ? 4.535 -9.410 -9.791 1.00 86.94 282 ILE A O 1
ATOM 2097 N N . PRO A 1 283 ? 6.144 -10.994 -9.837 1.00 74.94 283 PRO A N 1
ATOM 2098 C CA . PRO A 1 283 ? 7.108 -10.151 -10.537 1.00 74.94 283 PRO A CA 1
ATOM 2099 C C . PRO A 1 283 ? 6.555 -9.651 -11.877 1.00 74.94 283 PRO A C 1
ATOM 2101 O O . PRO A 1 283 ? 5.858 -10.372 -12.588 1.00 74.94 283 PRO A O 1
ATOM 2104 N N . GLY A 1 284 ? 6.843 -8.395 -12.218 1.00 75.56 284 GLY A N 1
ATOM 2105 C CA . GLY A 1 284 ? 6.371 -7.750 -13.451 1.00 75.56 284 GLY A CA 1
ATOM 2106 C C . GLY A 1 284 ? 4.907 -7.291 -13.415 1.00 75.56 284 GLY A C 1
ATOM 2107 O O . GLY A 1 284 ? 4.613 -6.192 -13.880 1.00 75.56 284 GLY A O 1
ATOM 2108 N N . LEU A 1 285 ? 3.997 -8.056 -12.800 1.00 83.31 285 LEU A N 1
ATOM 2109 C CA . LEU A 1 285 ? 2.579 -7.681 -12.717 1.00 83.31 285 LEU A CA 1
ATOM 2110 C C . LEU A 1 285 ? 2.273 -6.655 -11.622 1.00 83.31 285 LEU A C 1
ATOM 2112 O O . LEU A 1 285 ? 1.268 -5.960 -11.730 1.00 83.31 285 LEU A O 1
ATOM 2116 N N . ASN A 1 286 ? 3.135 -6.504 -10.611 1.00 85.81 286 ASN A N 1
ATOM 2117 C CA . ASN A 1 286 ? 2.952 -5.552 -9.504 1.00 85.81 286 ASN A CA 1
ATOM 2118 C C . ASN A 1 286 ? 2.481 -4.156 -9.973 1.00 85.81 286 ASN A C 1
ATOM 2120 O O . ASN A 1 286 ? 1.538 -3.605 -9.411 1.00 85.81 286 ASN A O 1
ATOM 2124 N N . LEU A 1 287 ? 3.054 -3.625 -11.060 1.00 82.50 287 LEU A N 1
ATOM 2125 C CA . LEU A 1 287 ? 2.678 -2.315 -11.608 1.00 82.50 287 LEU A CA 1
ATOM 2126 C C . LEU A 1 287 ? 1.212 -2.232 -12.051 1.00 82.50 287 LEU A C 1
ATOM 2128 O O . LEU A 1 287 ? 0.548 -1.236 -11.783 1.00 82.50 287 LEU A O 1
ATOM 2132 N N . LEU A 1 288 ? 0.709 -3.283 -12.699 1.00 86.88 288 LEU A N 1
ATOM 2133 C CA . LEU A 1 288 ? -0.680 -3.380 -13.159 1.00 86.88 288 LEU A CA 1
ATOM 2134 C C . LEU A 1 288 ? -1.644 -3.730 -12.023 1.00 86.88 288 LEU A C 1
ATOM 2136 O O . LEU A 1 288 ? -2.849 -3.522 -12.140 1.00 86.88 288 LEU A O 1
ATOM 2140 N N . LEU A 1 289 ? -1.118 -4.264 -10.922 1.00 92.94 289 LEU A N 1
ATOM 2141 C CA . LEU A 1 289 ? -1.898 -4.732 -9.786 1.00 92.94 289 LEU A CA 1
ATOM 2142 C C . LEU A 1 289 ? -2.047 -3.678 -8.681 1.00 92.94 289 LEU A C 1
ATOM 2144 O O . LEU A 1 289 ? -3.013 -3.736 -7.924 1.00 92.94 289 LEU A O 1
ATOM 2148 N N . ARG A 1 290 ? -1.174 -2.666 -8.613 1.00 92.81 290 ARG A N 1
ATOM 2149 C CA . ARG A 1 290 ? -1.344 -1.512 -7.708 1.00 92.81 290 ARG A CA 1
ATOM 2150 C C . ARG A 1 290 ? -2.709 -0.817 -7.860 1.00 92.81 290 ARG A C 1
ATOM 2152 O O . ARG A 1 290 ? -3.353 -0.598 -6.837 1.00 92.81 290 ARG A O 1
ATOM 2159 N N . PRO A 1 291 ? -3.219 -0.540 -9.077 1.00 94.88 291 PRO A N 1
ATOM 2160 C CA . PRO A 1 291 ? -4.569 -0.004 -9.245 1.00 94.88 291 PRO A CA 1
ATOM 2161 C C . PRO A 1 291 ? -5.675 -0.875 -8.633 1.00 94.88 291 PRO A C 1
ATOM 2163 O O . PRO A 1 291 ? -6.582 -0.357 -7.982 1.00 94.88 291 PRO A O 1
ATOM 2166 N N . ALA A 1 292 ? -5.576 -2.201 -8.775 1.00 96.38 292 ALA A N 1
ATOM 2167 C CA . ALA A 1 292 ? -6.516 -3.142 -8.167 1.00 96.38 292 ALA A CA 1
ATOM 2168 C C . ALA A 1 292 ? -6.501 -3.057 -6.631 1.00 96.38 292 ALA A C 1
ATOM 2170 O O . ALA A 1 292 ? -7.553 -3.114 -5.996 1.00 96.38 292 ALA A O 1
ATOM 2171 N N . VAL A 1 293 ? -5.320 -2.862 -6.039 1.00 96.69 293 VAL A N 1
ATOM 2172 C CA . VAL A 1 293 ? -5.144 -2.651 -4.595 1.00 96.69 293 VAL A CA 1
ATOM 2173 C C . VAL A 1 293 ? -5.792 -1.340 -4.142 1.00 96.69 293 VAL A C 1
ATOM 2175 O O . VAL A 1 293 ? -6.485 -1.332 -3.127 1.00 96.69 293 VAL A O 1
ATOM 2178 N N . THR A 1 294 ? -5.652 -0.255 -4.909 1.00 96.44 294 THR A N 1
ATOM 2179 C CA . THR A 1 294 ? -6.338 1.020 -4.633 1.00 96.44 294 THR A CA 1
ATOM 2180 C C . THR A 1 294 ? -7.860 0.865 -4.676 1.00 96.44 294 THR A C 1
ATOM 2182 O O . THR A 1 294 ? -8.551 1.352 -3.786 1.00 96.44 294 THR A O 1
ATOM 2185 N N . ILE A 1 295 ? -8.400 0.143 -5.664 1.00 97.38 295 ILE A N 1
ATOM 2186 C CA . ILE A 1 295 ? -9.842 -0.146 -5.764 1.00 97.38 295 ILE A CA 1
ATOM 2187 C C . ILE A 1 295 ? -10.312 -0.978 -4.560 1.00 97.38 295 ILE A C 1
ATOM 2189 O O . ILE A 1 295 ? -11.352 -0.689 -3.969 1.00 97.38 295 ILE A O 1
ATOM 2193 N N . ALA A 1 296 ? -9.537 -1.989 -4.164 1.00 97.56 296 ALA A N 1
ATOM 2194 C CA . ALA A 1 296 ? -9.833 -2.824 -3.003 1.00 97.56 296 ALA A CA 1
ATOM 2195 C C . ALA A 1 296 ? -9.837 -2.026 -1.690 1.00 97.56 296 ALA A C 1
ATOM 2197 O O . ALA A 1 296 ? -10.740 -2.189 -0.868 1.00 97.56 296 ALA A O 1
ATOM 2198 N N . ALA A 1 297 ? -8.861 -1.137 -1.508 1.00 97.75 297 ALA A N 1
ATOM 2199 C CA . ALA A 1 297 ? -8.797 -0.233 -0.367 1.00 97.75 297 ALA A CA 1
ATOM 2200 C C . ALA A 1 297 ? -9.950 0.784 -0.370 1.00 97.75 297 ALA A C 1
ATOM 2202 O O . ALA A 1 297 ? -10.525 1.046 0.684 1.00 97.75 297 ALA A O 1
ATOM 2203 N N . ALA A 1 298 ? -10.357 1.291 -1.539 1.00 97.00 298 ALA A N 1
ATOM 2204 C CA . ALA A 1 298 ? -11.518 2.174 -1.662 1.00 97.00 298 ALA A CA 1
ATOM 2205 C C . ALA A 1 298 ? -12.812 1.454 -1.258 1.00 97.00 298 ALA A C 1
ATOM 2207 O O . ALA A 1 298 ? -13.645 2.041 -0.564 1.00 97.00 298 ALA A O 1
ATOM 2208 N N . ASN A 1 299 ? -12.950 0.170 -1.623 1.00 97.12 299 ASN A N 1
ATOM 2209 C CA . ASN A 1 299 ? -14.038 -0.672 -1.130 1.00 97.12 299 ASN A CA 1
ATOM 2210 C C . ASN A 1 299 ? -13.999 -0.792 0.393 1.00 97.12 299 ASN A C 1
ATOM 2212 O O . ASN A 1 299 ? -15.000 -0.532 1.051 1.00 97.12 299 ASN A O 1
ATOM 2216 N N . LEU A 1 300 ? -12.845 -1.147 0.960 1.00 96.94 300 LEU A N 1
ATOM 2217 C CA . LEU A 1 300 ? -12.691 -1.308 2.402 1.00 96.94 300 LEU A CA 1
ATOM 2218 C C . LEU A 1 300 ? -13.063 -0.032 3.167 1.00 96.94 300 LEU A C 1
ATOM 2220 O O . LEU A 1 300 ? -13.917 -0.090 4.048 1.00 96.94 300 LEU A O 1
ATOM 2224 N N . LEU A 1 301 ? -12.482 1.113 2.801 1.00 95.31 301 LEU A N 1
ATOM 2225 C CA . LEU A 1 301 ? -12.777 2.395 3.442 1.00 95.31 301 LEU A CA 1
ATOM 2226 C C . LEU A 1 301 ? -14.261 2.755 3.324 1.00 95.31 301 LEU A C 1
ATOM 2228 O O . LEU A 1 301 ? -14.875 3.118 4.320 1.00 95.31 301 LEU A O 1
ATOM 2232 N N . GLY A 1 302 ? -14.870 2.596 2.146 1.00 94.44 302 GLY A N 1
ATOM 2233 C CA . GLY A 1 302 ? -16.288 2.913 1.973 1.00 94.44 302 GLY A CA 1
ATOM 2234 C C . GLY A 1 302 ? -17.231 2.001 2.765 1.00 94.44 302 GLY A C 1
ATOM 2235 O O . GLY A 1 302 ? -18.249 2.473 3.265 1.00 94.44 302 GLY A O 1
ATOM 2236 N N . GLN A 1 303 ? -16.904 0.715 2.925 1.00 94.88 303 GLN A N 1
ATOM 2237 C CA . GLN A 1 303 ? -17.710 -0.192 3.754 1.00 94.88 303 GLN A CA 1
ATOM 2238 C C . GLN A 1 303 ? -17.566 0.115 5.250 1.00 94.88 303 GLN A C 1
ATOM 2240 O O . GLN A 1 303 ? -18.535 -0.012 5.995 1.00 94.88 303 GLN A O 1
ATOM 2245 N N . LEU A 1 304 ? -16.383 0.548 5.692 1.00 93.00 304 LEU A N 1
ATOM 2246 C CA . LEU A 1 304 ? -16.165 0.990 7.071 1.00 93.00 304 LEU A CA 1
ATOM 2247 C C . LEU A 1 304 ? -16.929 2.278 7.381 1.00 93.00 304 LEU A C 1
ATOM 2249 O O . LEU A 1 304 ? -17.618 2.341 8.392 1.00 93.00 304 LEU A O 1
ATOM 2253 N N . GLU A 1 305 ? -16.892 3.254 6.474 1.00 90.56 305 GLU A N 1
ATOM 2254 C CA . GLU A 1 305 ? -17.674 4.490 6.598 1.00 90.56 305 GLU A CA 1
ATOM 2255 C C . GLU A 1 305 ? -19.177 4.209 6.713 1.00 90.56 305 GLU A C 1
ATOM 2257 O O . GLU A 1 305 ? -19.859 4.819 7.532 1.00 90.56 305 GLU A O 1
ATOM 2262 N N . ARG A 1 306 ? -19.697 3.264 5.922 1.00 88.69 306 ARG A N 1
ATOM 2263 C CA . ARG A 1 306 ? -21.102 2.837 6.004 1.00 88.69 306 ARG A CA 1
ATOM 2264 C C . ARG A 1 306 ? -21.449 2.187 7.331 1.00 88.69 306 ARG A C 1
ATOM 2266 O O . ARG A 1 306 ? -22.532 2.424 7.846 1.00 88.69 306 ARG A O 1
ATOM 2273 N N . ALA A 1 307 ? -20.549 1.366 7.865 1.00 86.25 307 ALA A N 1
ATOM 2274 C CA . ALA A 1 307 ? -20.751 0.720 9.156 1.00 86.25 307 ALA A CA 1
ATOM 2275 C C . ALA A 1 307 ? -20.722 1.724 10.323 1.00 86.25 307 ALA A C 1
ATOM 2277 O O . ALA A 1 307 ? -21.322 1.469 11.363 1.00 86.25 307 ALA A O 1
ATOM 2278 N N . GLU A 1 308 ? -20.027 2.852 10.159 1.00 82.50 308 GLU A N 1
ATOM 2279 C CA . GLU A 1 308 ? -19.919 3.917 11.164 1.00 82.50 308 GLU A CA 1
ATOM 2280 C C . GLU A 1 308 ? -21.049 4.959 11.068 1.00 82.50 308 GLU A C 1
ATOM 2282 O O . GLU A 1 308 ? -21.296 5.683 12.035 1.00 82.50 308 GLU A O 1
ATOM 2287 N N . GLN A 1 309 ? -21.772 5.033 9.945 1.00 74.25 309 GLN A N 1
ATOM 2288 C CA . GLN A 1 309 ? -22.934 5.913 9.799 1.00 74.25 309 GLN A CA 1
ATOM 2289 C C . GLN A 1 309 ? -24.131 5.410 10.635 1.00 74.25 309 GLN A C 1
ATOM 2291 O O . GLN A 1 309 ? -24.562 4.268 10.468 1.00 74.25 309 GLN A O 1
ATOM 2296 N N . PRO A 1 310 ? -24.726 6.252 11.507 1.00 57.41 310 PRO A N 1
ATOM 2297 C CA . PRO A 1 310 ? -25.936 5.898 12.240 1.00 57.41 310 PRO A CA 1
ATOM 2298 C C . PRO A 1 310 ? -27.110 5.610 11.286 1.00 57.41 310 PRO A C 1
ATOM 2300 O O . PRO A 1 310 ? -27.298 6.365 10.326 1.00 57.41 310 PRO A O 1
ATOM 2303 N N . PRO A 1 311 ? -27.964 4.609 11.575 1.00 56.81 311 PRO A N 1
ATOM 2304 C CA . PRO A 1 311 ? -29.087 4.234 10.707 1.00 56.81 311 PRO A CA 1
ATOM 2305 C C . PRO A 1 311 ? -30.044 5.400 10.397 1.00 56.81 311 PRO A C 1
ATOM 2307 O O . PRO A 1 311 ? -30.529 5.504 9.275 1.00 56.81 311 PRO A O 1
ATOM 2310 N N . ALA A 1 312 ? -30.219 6.345 11.329 1.00 53.41 312 ALA A N 1
ATOM 2311 C CA . ALA A 1 312 ? -31.072 7.525 11.141 1.00 53.41 312 ALA A CA 1
ATOM 2312 C C . ALA A 1 312 ? -30.576 8.507 10.054 1.00 53.41 312 ALA A C 1
ATOM 2314 O O . ALA A 1 312 ? -31.379 9.188 9.424 1.00 53.41 312 ALA A O 1
ATOM 2315 N N . LEU A 1 313 ? -29.261 8.587 9.808 1.00 55.25 313 LEU A N 1
ATOM 2316 C CA . LEU A 1 313 ? -28.694 9.428 8.742 1.00 55.25 313 LEU A CA 1
ATOM 2317 C C . LEU A 1 313 ? -28.678 8.702 7.390 1.00 55.25 313 LEU A C 1
ATOM 2319 O O . LEU A 1 313 ? -28.769 9.348 6.348 1.00 55.25 313 LEU A O 1
ATOM 2323 N N . ALA A 1 314 ? -28.605 7.368 7.404 1.00 54.88 314 ALA A N 1
ATOM 2324 C CA . ALA A 1 314 ? -28.731 6.548 6.203 1.00 54.88 314 ALA A CA 1
ATOM 2325 C C . ALA A 1 314 ? -30.166 6.560 5.641 1.00 54.88 314 ALA A C 1
ATOM 2327 O O . ALA A 1 314 ? -30.333 6.649 4.426 1.00 54.88 314 ALA A O 1
ATOM 2328 N N . GLU A 1 315 ? -31.193 6.548 6.503 1.00 51.25 315 GLU A N 1
ATOM 2329 C CA . GLU A 1 315 ? -32.594 6.753 6.094 1.00 51.25 315 GLU A CA 1
ATOM 2330 C C . GLU A 1 315 ? -32.826 8.163 5.534 1.00 51.25 315 GLU A C 1
ATOM 2332 O O . GLU A 1 315 ? -33.439 8.307 4.479 1.00 51.25 315 GLU A O 1
ATOM 2337 N N . ALA A 1 316 ? -32.273 9.205 6.164 1.00 54.75 316 ALA A N 1
ATOM 2338 C CA . ALA A 1 316 ? -32.394 10.575 5.663 1.00 54.75 316 ALA A CA 1
ATOM 2339 C C . ALA A 1 316 ? -31.755 10.751 4.269 1.00 54.75 316 ALA A C 1
ATOM 2341 O O . ALA A 1 316 ? -32.374 11.336 3.384 1.00 54.75 316 ALA A O 1
ATOM 2342 N N . ALA A 1 317 ? -30.569 10.174 4.039 1.00 56.72 317 ALA A N 1
ATOM 2343 C CA . ALA A 1 317 ? -29.888 10.214 2.741 1.00 56.72 317 ALA A CA 1
ATOM 2344 C C . ALA A 1 317 ? -30.587 9.383 1.646 1.00 56.72 317 ALA A C 1
ATOM 2346 O O . ALA A 1 317 ? -30.451 9.690 0.466 1.00 56.72 317 ALA A O 1
ATOM 2347 N N . ALA A 1 318 ? -31.340 8.341 2.014 1.00 57.53 318 ALA A N 1
ATOM 2348 C CA . ALA A 1 318 ? -32.174 7.580 1.079 1.00 57.53 318 ALA A CA 1
ATOM 2349 C C . ALA A 1 318 ? -33.484 8.304 0.713 1.00 57.53 318 ALA A C 1
ATOM 2351 O O . ALA A 1 318 ? -34.115 7.957 -0.285 1.00 57.53 318 ALA A O 1
ATOM 2352 N N . THR A 1 319 ? -33.889 9.295 1.514 1.00 52.38 319 THR A N 1
ATOM 2353 C CA . THR A 1 319 ? -35.135 10.057 1.333 1.00 52.38 319 THR A CA 1
ATOM 2354 C C . THR A 1 319 ? -34.898 11.414 0.661 1.00 52.38 319 THR A C 1
ATOM 2356 O O . THR A 1 319 ? -35.852 12.060 0.231 1.00 52.38 319 THR A O 1
ATOM 2359 N N . GLU A 1 320 ? -33.643 11.860 0.552 1.00 45.44 320 GLU A N 1
ATOM 2360 C CA . GLU A 1 320 ? -33.306 13.113 -0.121 1.00 45.44 320 GLU A CA 1
ATOM 2361 C C . GLU A 1 320 ? -33.499 12.939 -1.644 1.00 45.44 320 GLU A C 1
ATOM 2363 O O . GLU A 1 320 ? -32.839 12.089 -2.251 1.00 45.44 320 GLU A O 1
ATOM 2368 N N . PRO A 1 321 ? -34.434 13.675 -2.280 1.00 52.03 321 PRO A N 1
ATOM 2369 C CA . PRO A 1 321 ? -34.685 13.534 -3.706 1.00 52.03 321 PRO A CA 1
ATOM 2370 C C . PRO A 1 321 ? -33.433 13.949 -4.474 1.00 52.03 321 PRO A C 1
ATOM 2372 O O . PRO A 1 321 ? -32.855 14.996 -4.185 1.00 52.03 321 PRO A O 1
ATOM 2375 N N . ASP A 1 322 ? -33.039 13.141 -5.461 1.00 58.72 322 ASP A N 1
ATOM 2376 C CA . ASP A 1 322 ? -31.936 13.455 -6.368 1.00 58.72 322 ASP A CA 1
ATOM 2377 C C . ASP A 1 322 ? -32.113 14.887 -6.917 1.00 58.72 322 ASP A C 1
ATOM 2379 O O . ASP A 1 322 ? -33.073 15.138 -7.653 1.00 58.72 322 ASP A O 1
ATOM 2383 N N . PRO A 1 323 ? -31.216 15.842 -6.597 1.00 53.84 323 PRO A N 1
ATOM 2384 C CA . PRO A 1 323 ? -31.310 17.216 -7.090 1.00 53.84 323 PRO A CA 1
ATOM 2385 C C . PRO A 1 323 ? -31.222 17.307 -8.621 1.00 53.84 323 PRO A C 1
ATOM 2387 O O . PRO A 1 323 ? -31.495 18.360 -9.198 1.00 53.84 323 PRO A O 1
ATOM 2390 N N . LEU A 1 324 ? -30.809 16.219 -9.284 1.00 50.94 324 LEU A N 1
ATOM 2391 C CA . LEU A 1 324 ? -30.724 16.078 -10.735 1.00 50.94 324 LEU A CA 1
ATOM 2392 C C . LEU A 1 324 ? -31.896 15.297 -11.342 1.00 50.94 324 LEU A C 1
ATOM 2394 O O . LEU A 1 324 ? -31.977 15.212 -12.574 1.00 50.94 324 LEU A O 1
ATOM 2398 N N . ALA A 1 325 ? -32.829 14.782 -10.532 1.00 53.88 325 ALA A N 1
ATOM 2399 C CA . ALA A 1 325 ? -34.099 14.277 -11.031 1.00 53.88 325 ALA A CA 1
ATOM 2400 C C . ALA A 1 325 ? -34.899 15.462 -11.579 1.00 53.88 325 ALA A C 1
ATOM 2402 O O . ALA A 1 325 ? -35.572 16.193 -10.851 1.00 53.88 325 ALA A O 1
ATOM 2403 N N . ARG A 1 326 ? -34.776 15.691 -12.891 1.00 51.56 326 ARG A N 1
ATOM 2404 C CA . ARG A 1 326 ? -35.573 16.698 -13.592 1.00 51.56 326 ARG A CA 1
ATOM 2405 C C . ARG A 1 326 ? -37.050 16.440 -13.276 1.00 51.56 326 ARG A C 1
ATOM 2407 O O . ARG A 1 326 ? -37.474 15.287 -13.390 1.00 51.56 326 ARG A O 1
ATOM 2414 N N . PRO A 1 327 ? -37.833 17.475 -12.924 1.00 54.88 327 PRO A N 1
ATOM 2415 C CA . PRO A 1 327 ? -39.273 17.326 -12.821 1.00 54.88 327 PRO A CA 1
ATOM 2416 C C . PRO A 1 327 ? -39.772 16.742 -14.141 1.00 54.88 327 PRO A C 1
ATOM 2418 O O . PRO A 1 327 ? -39.503 17.302 -15.205 1.00 54.88 327 PRO A O 1
ATOM 2421 N N . SER A 1 328 ? -40.437 15.591 -14.080 1.00 60.00 328 SER A N 1
ATOM 2422 C CA . SER A 1 328 ? -41.131 15.022 -15.228 1.00 60.00 328 SER A CA 1
ATOM 2423 C C . SER A 1 328 ? -42.104 16.074 -15.751 1.00 60.00 328 SER A C 1
ATOM 2425 O O . SER A 1 328 ? -43.025 16.468 -15.031 1.00 60.00 328 SER A O 1
ATOM 2427 N N . GLU A 1 329 ? -41.857 16.560 -16.967 1.00 54.56 329 GLU A N 1
ATOM 2428 C CA . GLU A 1 329 ? -42.754 17.471 -17.673 1.00 54.56 329 GLU A CA 1
ATOM 2429 C C . GLU A 1 329 ? -44.171 16.874 -17.658 1.00 54.56 329 GLU A C 1
ATOM 2431 O O . GLU A 1 329 ? -44.341 15.701 -18.011 1.00 54.56 329 GLU A O 1
ATOM 2436 N N . PRO A 1 330 ? -45.191 17.621 -17.202 1.00 63.34 330 PRO A N 1
ATOM 2437 C CA . PRO A 1 330 ? -46.555 17.125 -17.232 1.00 63.34 330 PRO A CA 1
ATOM 2438 C C . PRO A 1 330 ? -46.975 16.884 -18.690 1.00 63.34 330 PRO A C 1
ATOM 2440 O O . PRO A 1 330 ? -46.609 17.671 -19.566 1.00 63.34 330 PRO A O 1
ATOM 2443 N N . PRO A 1 331 ? -47.743 15.815 -18.968 1.00 60.97 331 PRO A N 1
ATOM 2444 C CA . PRO A 1 331 ? -48.134 15.474 -20.327 1.00 60.97 331 PRO A CA 1
ATOM 2445 C C . PRO A 1 331 ? -48.905 16.635 -20.958 1.00 60.97 331 PRO A C 1
ATOM 2447 O O . PRO A 1 331 ? -49.857 17.160 -20.370 1.00 60.97 331 PRO A O 1
ATOM 2450 N N . ALA A 1 332 ? -48.466 17.040 -22.151 1.00 64.06 332 ALA A N 1
ATOM 2451 C CA . ALA A 1 332 ? -49.129 18.055 -22.953 1.00 64.06 332 ALA A CA 1
ATOM 2452 C C . ALA A 1 332 ? -50.593 17.648 -23.168 1.00 64.06 332 ALA A C 1
ATOM 2454 O O . ALA A 1 332 ? -50.883 16.555 -23.651 1.00 64.06 332 ALA A O 1
ATOM 2455 N N . ARG A 1 333 ? -51.521 18.523 -22.768 1.00 65.44 333 ARG A N 1
ATOM 2456 C CA . ARG A 1 333 ? -52.937 18.367 -23.104 1.00 65.44 333 ARG A CA 1
ATOM 2457 C C . ARG A 1 333 ? -53.084 18.632 -24.599 1.00 65.44 333 ARG A C 1
ATOM 2459 O O . ARG A 1 333 ? -52.833 19.753 -25.036 1.00 65.44 333 ARG A O 1
ATOM 2466 N N . GLU A 1 334 ? -53.445 17.604 -25.357 1.00 57.41 334 GLU A N 1
ATOM 2467 C CA . GLU A 1 334 ? -53.857 17.758 -26.753 1.00 57.41 334 GLU A CA 1
ATOM 2468 C C . GLU A 1 334 ? -55.210 18.502 -26.824 1.00 57.41 334 GLU A C 1
ATOM 2470 O O . GLU A 1 334 ? -56.046 18.299 -25.934 1.00 57.41 334 GLU A O 1
ATOM 2475 N N . PRO A 1 335 ? -55.397 19.406 -27.806 1.00 71.88 335 PRO A N 1
ATOM 2476 C CA . PRO A 1 335 ? -56.620 20.192 -27.985 1.00 71.88 335 PRO A CA 1
ATOM 2477 C C . PRO A 1 335 ? -57.804 19.398 -28.546 1.00 71.88 335 PRO A C 1
ATOM 2479 O O . PRO A 1 335 ? -57.579 18.474 -29.361 1.00 71.88 335 PRO A O 1
#

Solvent-accessible surface area (backbone atoms only — not comparable to full-atom values): 17814 Å² total; per-residue (Å²): 133,58,72,68,56,56,51,52,53,51,51,54,47,52,51,47,20,51,54,42,30,71,47,95,70,74,80,60,76,58,62,70,49,19,21,27,41,19,33,9,31,30,54,26,14,38,51,50,31,72,70,35,68,68,52,36,53,62,36,46,50,65,37,51,55,49,54,52,51,19,51,50,51,26,71,70,52,71,86,79,44,82,75,58,68,43,94,83,59,52,74,68,55,39,36,50,52,39,24,52,51,38,44,63,74,47,58,70,49,57,68,38,77,40,36,50,55,45,8,44,49,15,18,49,38,24,46,76,70,66,62,51,83,39,47,47,42,66,65,52,60,70,56,40,48,53,48,50,55,38,47,54,49,31,61,57,56,66,48,40,68,58,43,59,56,17,72,75,35,83,75,61,13,58,54,50,35,50,52,52,48,50,54,52,50,35,53,50,53,40,40,51,26,39,62,48,16,40,55,30,57,85,94,57,46,72,68,58,53,51,52,51,47,62,72,67,42,56,85,36,67,75,24,51,73,34,64,75,90,58,79,70,92,57,36,74,77,45,41,64,51,42,51,48,17,50,52,42,27,58,45,41,43,89,47,21,67,46,48,48,60,36,68,76,37,53,42,29,39,53,16,30,16,50,21,42,48,62,57,48,66,38,84,85,50,28,61,62,38,52,50,14,34,21,34,20,26,20,50,51,54,46,36,51,53,58,72,70,50,57,70,74,59,55,53,50,63,72,65,55,74,60,91,78,63,68,79,78,75,76,81,80,81,78,133

Nearest PDB structures (foldseek):
  5uar-assembly1_A  TM=1.394E-01  e=4.233E-01  Danio rerio
  6el1-assembly1_O  TM=1.439E-01  e=1.228E+00  Yersinia enterocolitica
  5och-assembly4_G  TM=1.316E-01  e=5.938E+00  Homo sapiens

Secondary structure (DSSP, 8-state):
--HHHHHHHHHHHHHHHHHHHHS--PPPSSHHHHHHHHHHHHHHHHHHHHH-HHHHHHHHHHHHHHHHHHHHHHHHS-TTSTTTT-TT--HHHHHHHHHHHHHHHHTTHHHHHTHHHHHHHHHHHHHHTTS---EE----HHHHHHHHHHHHHHHHHHHHHHHHHHHTSTTHHHHHHHHHHHHHHHHHHHHHHHHHT-EEPTT--HHHHHHHHHHH-PPPHHHHHT-----GGGHHHHHHHHHHHHHHHHHGGGGHHHHHHHHH-HHHHHHHHHHHHHHHTSTTTHHHHHHHHHHHHHHHHHHHHHHHS-HHHHHHHHHS--TT----PPPP---